Protein AF-A0A2G8PI05-F1 (afdb_monomer)

Solvent-accessible surface area (backbone atoms only — not comparable to full-atom values): 14025 Å² total; per-residue (Å²): 140,83,87,84,81,87,81,83,79,78,78,75,78,73,74,73,79,70,84,72,75,79,80,75,65,61,47,48,83,71,53,46,41,69,42,77,70,32,70,46,37,56,40,77,47,62,39,37,38,35,40,80,51,68,56,60,83,77,63,85,68,80,79,71,45,38,43,70,84,64,62,66,48,77,51,68,57,61,32,33,44,38,36,35,53,72,56,69,50,64,52,65,33,71,35,40,39,40,36,62,58,41,82,80,46,49,37,72,57,66,45,75,45,38,35,23,22,26,66,78,48,25,34,67,80,54,44,46,59,54,32,56,53,17,41,22,31,35,12,22,83,80,16,91,38,46,91,53,48,46,72,44,71,71,43,40,48,77,34,46,45,59,54,37,75,75,21,55,77,71,28,68,67,57,55,46,49,30,55,56,49,47,64,72,62,30,84,92,44,95,52,88,75,84,83,54,51,35,61,54,48,30,58,78,68,74,44,63,77,86,28,57,58,48,74,54,77,68,53,49,46,53,53,40,52,23,27,41,41,84,61,42,33,56,65,50,57,69,68,62,73,73,110

Foldseek 3Di:
DDDDDDDDDDDPPDPDPPPPDPPPDAKEWDAWVVGAAAEQAAQFDKIKTFIPWFFDQPPPDFDKAKVVDFDWDWHGDTRIIITTTPDGHDALDKMWIWGAQDVSHRHPGIDIGIYHHKHPDACVPQVQVLCLQAPQLQQDCLHVNNVQHDNDPVSVVVQADAQDLCGNNLPPVQLVVLVVVCVVQPVVPPHDPDDHSSVVSCVVVVHDPVRYSDDDPVSSVSQSSCRNGPRNHHDHPVVVVVD

Radius of gyration: 32.22 Å; Cα contacts (8 Å, |Δi|>4): 389; chains: 1; bounding box: 87×54×113 Å

Structure (mmCIF, N/CA/C/O backbone):
data_AF-A0A2G8PI05-F1
#
_entry.id   AF-A0A2G8PI05-F1
#
loop_
_atom_site.group_PDB
_atom_site.id
_atom_site.type_symbol
_atom_site.label_atom_id
_atom_site.label_alt_id
_atom_site.label_comp_id
_atom_site.label_asym_id
_atom_site.label_entity_id
_atom_site.label_seq_id
_atom_site.pdbx_PDB_ins_code
_atom_site.Cartn_x
_atom_site.Cartn_y
_atom_site.Cartn_z
_atom_site.occupancy
_atom_site.B_iso_or_equiv
_atom_site.auth_seq_id
_atom_site.auth_comp_id
_atom_site.auth_asym_id
_atom_site.auth_atom_id
_atom_site.pdbx_PDB_model_num
ATOM 1 N N . MET A 1 1 ? -61.851 -41.594 72.226 1.00 41.16 1 MET A N 1
ATOM 2 C CA . MET A 1 1 ? -60.397 -41.725 71.988 1.00 41.16 1 MET A CA 1
ATOM 3 C C . MET A 1 1 ? -60.147 -41.553 70.502 1.00 41.16 1 MET A C 1
ATOM 5 O O . MET A 1 1 ? -60.840 -42.200 69.733 1.00 41.16 1 MET A O 1
ATOM 9 N N . GLY A 1 2 ? -59.221 -40.671 70.121 1.00 37.72 2 GLY A N 1
ATOM 10 C CA . GLY A 1 2 ? -58.862 -40.410 68.722 1.00 37.72 2 GLY A CA 1
ATOM 11 C C . GLY A 1 2 ? -58.554 -38.936 68.468 1.00 37.72 2 GLY A C 1
ATOM 12 O O . GLY A 1 2 ? -59.368 -38.225 67.896 1.00 37.72 2 GLY A O 1
ATOM 13 N N . LEU A 1 3 ? -57.407 -38.480 68.974 1.00 36.59 3 LEU A N 1
ATOM 14 C CA . LEU A 1 3 ? -56.766 -37.206 68.635 1.00 36.59 3 LEU A CA 1
ATOM 15 C C . LEU A 1 3 ? -56.186 -37.290 67.206 1.00 36.59 3 LEU A C 1
ATOM 17 O O . LEU A 1 3 ? -55.878 -38.395 66.766 1.00 36.59 3 LEU A O 1
ATOM 21 N N . VAL A 1 4 ? -55.957 -36.133 66.567 1.00 33.66 4 VAL A N 1
ATOM 22 C CA . VAL A 1 4 ? -54.753 -35.735 65.784 1.00 33.66 4 VAL A CA 1
ATOM 23 C C . VAL A 1 4 ? -55.140 -34.836 64.589 1.00 33.66 4 VAL A C 1
ATOM 25 O O . VAL A 1 4 ? -55.784 -35.277 63.648 1.00 33.66 4 VAL A O 1
ATOM 28 N N . VAL A 1 5 ? -55.017 -33.514 64.774 1.00 38.22 5 VAL A N 1
ATOM 29 C CA . VAL A 1 5 ? -53.994 -32.565 64.248 1.00 38.22 5 VAL A CA 1
ATOM 30 C C . VAL A 1 5 ? -54.311 -32.024 62.844 1.00 38.22 5 VAL A C 1
ATOM 32 O O . VAL A 1 5 ? -54.176 -32.710 61.837 1.00 38.22 5 VAL A O 1
ATOM 35 N N . LEU A 1 6 ? -54.667 -30.731 62.806 1.00 39.28 6 LEU A N 1
ATOM 36 C CA . LEU A 1 6 ? -54.634 -29.883 61.613 1.00 39.28 6 LEU A CA 1
ATOM 37 C C . LEU A 1 6 ? -53.182 -29.704 61.144 1.00 39.28 6 LEU A C 1
ATOM 39 O O . LEU A 1 6 ? -52.360 -29.158 61.879 1.00 39.28 6 LEU A O 1
ATOM 43 N N . ALA A 1 7 ? -52.889 -30.099 59.908 1.00 38.50 7 ALA A N 1
ATOM 44 C CA . ALA A 1 7 ? -51.655 -29.733 59.225 1.00 38.50 7 ALA A CA 1
ATOM 45 C C . ALA A 1 7 ? -51.861 -28.405 58.481 1.00 38.50 7 ALA A C 1
ATOM 47 O O . ALA A 1 7 ? -52.589 -28.336 57.491 1.00 38.50 7 ALA A O 1
ATOM 48 N N . VAL A 1 8 ? -51.223 -27.342 58.969 1.00 43.28 8 VAL A N 1
ATOM 49 C CA . VAL A 1 8 ? -51.091 -26.073 58.245 1.00 43.28 8 VAL A CA 1
ATOM 50 C C . VAL A 1 8 ? -49.981 -26.255 57.213 1.00 43.28 8 VAL A C 1
ATOM 52 O O . VAL A 1 8 ? -48.807 -26.345 57.568 1.00 43.28 8 VAL A O 1
ATOM 55 N N . VAL A 1 9 ? -50.344 -26.338 55.934 1.00 45.31 9 VAL A N 1
ATOM 56 C CA . VAL A 1 9 ? -49.377 -26.349 54.831 1.00 45.31 9 VAL A CA 1
ATOM 57 C C . VAL A 1 9 ? -49.026 -24.902 54.502 1.00 45.31 9 VAL A C 1
ATOM 59 O O . VAL A 1 9 ? -49.776 -24.203 53.824 1.00 45.31 9 VAL A O 1
ATOM 62 N N . PHE A 1 10 ? -47.883 -24.443 55.009 1.00 42.06 10 PHE A N 1
ATOM 63 C CA . PHE A 1 10 ? -47.234 -23.234 54.518 1.00 42.06 10 PHE A CA 1
ATOM 64 C C . PHE A 1 10 ? -46.711 -23.512 53.107 1.00 42.06 10 PHE A C 1
ATOM 66 O O . PHE A 1 10 ? -45.768 -24.282 52.926 1.00 42.06 10 PHE A O 1
ATOM 73 N N . TRP A 1 11 ? -47.321 -22.891 52.098 1.00 41.06 11 TRP A N 1
ATOM 74 C CA . TRP A 1 11 ? -46.700 -22.784 50.784 1.00 41.06 11 TRP A CA 1
ATOM 75 C C . TRP A 1 11 ? -45.497 -21.853 50.914 1.00 41.06 11 TRP A C 1
ATOM 77 O O . TRP A 1 11 ? -45.644 -20.641 51.068 1.00 41.06 11 TRP A O 1
ATOM 87 N N . ALA A 1 12 ? -44.301 -22.438 50.892 1.00 45.16 12 ALA A N 1
ATOM 88 C CA . ALA A 1 12 ? -43.073 -21.697 50.688 1.00 45.16 12 ALA A CA 1
ATOM 89 C C . ALA A 1 12 ? -43.154 -21.041 49.305 1.00 45.16 12 ALA A C 1
ATOM 91 O O . ALA A 1 12 ? -43.113 -21.719 48.278 1.00 45.16 12 ALA A O 1
ATOM 92 N N . VAL A 1 13 ? -43.304 -19.717 49.289 1.00 44.84 13 VAL A N 1
ATOM 93 C CA . VAL A 1 13 ? -43.006 -18.902 48.114 1.00 44.84 13 VAL A CA 1
ATOM 94 C C . VAL A 1 13 ? -41.552 -19.203 47.771 1.00 44.84 13 VAL A C 1
ATOM 96 O O . VAL A 1 13 ? -40.653 -18.869 48.539 1.00 44.84 13 VAL A O 1
ATOM 99 N N . GLN A 1 14 ? -41.328 -19.917 46.670 1.00 53.25 14 GLN A N 1
ATOM 100 C CA . GLN A 1 14 ? -39.992 -20.097 46.123 1.00 53.25 14 GLN A CA 1
ATOM 101 C C . GLN A 1 14 ? -39.466 -18.696 45.804 1.00 53.25 14 GLN A C 1
ATOM 103 O O . GLN A 1 14 ? -40.085 -18.009 44.986 1.00 53.25 14 GLN A O 1
ATOM 108 N N . PRO A 1 15 ? -38.379 -18.228 46.442 1.00 47.03 15 PRO A N 1
ATOM 109 C CA . PRO A 1 15 ? -37.733 -17.022 45.974 1.00 47.03 15 PRO A CA 1
ATOM 110 C C . PRO A 1 15 ? -37.287 -17.324 44.549 1.00 47.03 15 PRO A C 1
ATOM 112 O O . PRO A 1 15 ? -36.548 -18.280 44.304 1.00 47.03 15 PRO A O 1
ATOM 115 N N . HIS A 1 16 ? -37.825 -16.558 43.603 1.00 51.59 16 HIS A N 1
ATOM 116 C CA . HIS A 1 16 ? -37.324 -16.505 42.244 1.00 51.59 16 HIS A CA 1
ATOM 117 C C . HIS A 1 16 ? -35.807 -16.395 42.354 1.00 51.59 16 HIS A C 1
ATOM 119 O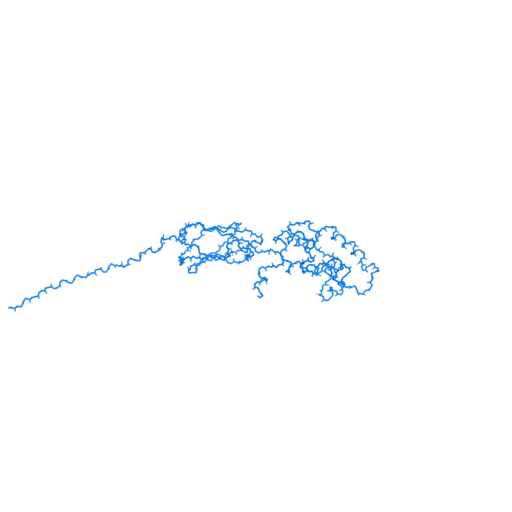 O . HIS A 1 16 ? -35.317 -15.434 42.948 1.00 51.59 16 HIS A O 1
ATOM 125 N N . LEU A 1 17 ? -35.090 -17.417 41.876 1.00 46.81 17 LEU A N 1
ATOM 126 C CA . LEU A 1 17 ? -33.647 -17.354 41.710 1.00 46.81 17 LEU A CA 1
ATOM 127 C C . LEU A 1 17 ? -33.385 -16.063 40.951 1.00 46.81 17 LEU A C 1
ATOM 129 O O . LEU A 1 17 ? -33.753 -15.929 39.782 1.00 46.81 17 LEU A O 1
ATOM 133 N N . GLN A 1 18 ? -32.852 -15.084 41.672 1.00 42.34 18 GLN A N 1
ATOM 134 C CA . GLN A 1 18 ? -32.349 -13.877 41.075 1.00 42.34 18 GLN A CA 1
ATOM 135 C C . GLN A 1 18 ? -31.338 -14.353 40.040 1.00 42.34 18 GLN A C 1
ATOM 137 O O . GLN A 1 18 ? -30.378 -15.051 40.365 1.00 42.34 18 GLN A O 1
ATOM 142 N N . VAL A 1 19 ? -31.582 -14.008 38.780 1.00 43.06 19 VAL A N 1
ATOM 143 C CA . VAL A 1 19 ? -30.521 -13.921 37.786 1.00 43.06 19 VAL A CA 1
ATOM 144 C C . VAL A 1 19 ? -29.626 -12.790 38.290 1.00 43.06 19 VAL A C 1
ATOM 146 O O . VAL A 1 19 ? -29.779 -11.631 37.915 1.00 43.06 19 VAL A O 1
ATOM 149 N N . GLU A 1 20 ? -28.787 -13.092 39.279 1.00 42.12 20 GLU A N 1
ATOM 150 C CA . GLU A 1 20 ? -27.782 -12.184 39.799 1.00 42.12 20 GLU A CA 1
ATOM 151 C C . GLU A 1 20 ? -26.784 -11.944 38.670 1.00 42.12 20 GLU A C 1
ATOM 153 O O . GLU A 1 20 ? -25.906 -12.756 38.403 1.00 42.12 20 GLU A O 1
ATOM 158 N N . SER A 1 21 ? -26.991 -10.841 37.949 1.00 44.84 21 SER A N 1
ATOM 159 C CA . SER A 1 21 ? -25.964 -9.835 37.673 1.00 44.84 21 SER A CA 1
ATOM 160 C C . SER A 1 21 ? -24.543 -10.375 37.416 1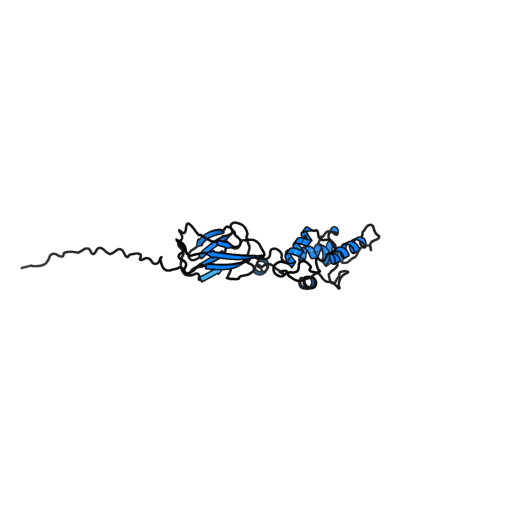.00 44.84 21 SER A C 1
ATOM 162 O O . SER A 1 21 ? -23.571 -9.875 37.983 1.00 44.84 21 SER A O 1
ATOM 164 N N . GLN A 1 22 ? -24.373 -11.328 36.498 1.00 47.19 22 GLN A N 1
ATOM 165 C CA . GLN A 1 22 ? -23.046 -11.621 35.932 1.00 47.19 22 GLN A CA 1
ATOM 166 C C . GLN A 1 22 ? -22.534 -10.470 35.037 1.00 47.19 22 GLN A C 1
ATOM 168 O O . GLN A 1 22 ? -21.387 -10.485 34.604 1.00 47.19 22 GLN A O 1
ATOM 173 N N . SER A 1 23 ? -23.352 -9.444 34.769 1.00 56.09 23 SER A N 1
ATOM 174 C CA . SER A 1 23 ? -23.117 -8.463 33.702 1.00 56.09 23 SER A CA 1
ATOM 175 C C . SER A 1 23 ? -22.305 -7.218 34.082 1.00 56.09 23 SER A C 1
ATOM 177 O O . SER A 1 2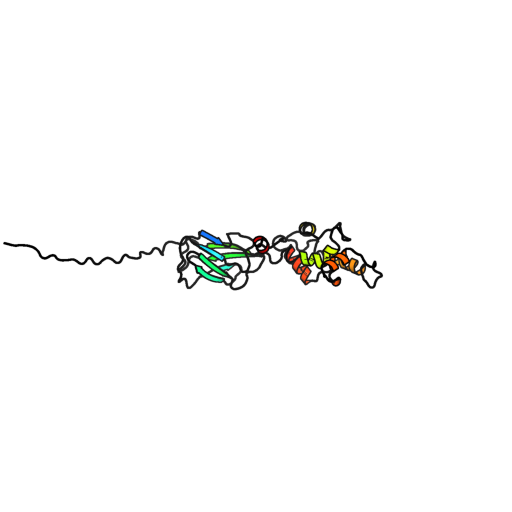3 ? -22.227 -6.310 33.262 1.00 56.09 23 SER A O 1
ATOM 179 N N . ASN A 1 24 ? -21.731 -7.126 35.287 1.00 61.69 24 ASN A N 1
ATOM 180 C CA . ASN A 1 24 ? -21.057 -5.894 35.742 1.00 61.69 24 ASN A CA 1
ATOM 181 C C . ASN A 1 24 ? -19.552 -6.031 36.007 1.00 61.69 24 ASN A C 1
ATOM 183 O O . ASN A 1 24 ? -18.907 -5.047 36.367 1.00 61.69 24 ASN A O 1
ATOM 187 N N . ALA A 1 25 ? -18.975 -7.223 35.840 1.00 81.25 25 ALA A N 1
ATOM 188 C CA . ALA A 1 25 ? -17.522 -7.332 35.787 1.00 81.25 25 ALA A CA 1
ATOM 189 C C . ALA A 1 25 ? -17.011 -6.593 34.535 1.00 81.25 25 ALA A C 1
ATOM 191 O O . ALA A 1 25 ? -17.717 -6.563 33.524 1.00 81.25 25 ALA A O 1
ATOM 192 N N . PRO A 1 26 ? -15.805 -6.014 34.547 1.00 90.31 26 PRO A N 1
ATOM 193 C CA . PRO A 1 26 ? -15.221 -5.484 33.327 1.00 90.31 26 PRO A CA 1
ATOM 194 C C . PRO A 1 26 ? -14.923 -6.614 32.321 1.00 90.31 26 PRO A C 1
ATOM 196 O O . PRO A 1 26 ? -14.650 -7.750 32.716 1.00 90.31 26 PRO A O 1
ATOM 199 N N . LEU A 1 27 ? -15.072 -6.339 31.026 1.00 94.38 27 LEU A N 1
ATOM 200 C CA . LEU A 1 27 ? -14.707 -7.218 29.910 1.00 94.38 27 LEU A CA 1
ATOM 201 C C . LEU A 1 27 ? -13.202 -7.128 29.659 1.00 94.38 27 LEU A C 1
ATOM 203 O O . LEU A 1 27 ? -12.645 -6.024 29.627 1.00 94.38 27 LEU A O 1
ATOM 207 N N . GLN A 1 28 ? -12.569 -8.277 29.432 1.00 95.62 28 GLN A N 1
ATOM 208 C CA . GLN A 1 28 ? -11.145 -8.366 29.129 1.00 95.62 28 GLN A CA 1
ATOM 209 C C . GLN A 1 28 ? -10.934 -8.637 27.645 1.00 95.62 28 GLN A C 1
ATOM 211 O O . GLN A 1 28 ? -11.536 -9.535 27.058 1.00 95.62 28 GLN A O 1
ATOM 216 N N . TRP A 1 29 ? -10.054 -7.850 27.032 1.00 96.56 29 TRP A N 1
ATOM 217 C CA . TRP A 1 29 ? -9.619 -8.076 25.660 1.00 96.56 29 TRP A CA 1
ATOM 218 C C . TRP A 1 29 ? -8.569 -9.194 25.629 1.00 96.56 29 TRP A C 1
ATOM 220 O O . TRP A 1 29 ? -7.535 -9.089 26.287 1.00 96.56 29 TRP A O 1
ATOM 230 N N . VAL A 1 30 ? -8.843 -10.259 24.874 1.00 97.19 30 VAL A N 1
ATOM 231 C CA . VAL A 1 30 ? -8.006 -11.468 24.810 1.00 97.19 30 VAL A CA 1
ATOM 232 C C . VAL A 1 30 ? -7.052 -11.418 23.623 1.00 97.19 30 VAL A C 1
ATOM 234 O O . VAL A 1 30 ? -5.857 -11.674 23.766 1.00 97.19 30 VAL A O 1
ATOM 237 N N . SER A 1 31 ? -7.571 -11.116 22.433 1.00 97.50 31 SER A N 1
ATOM 238 C CA . SER A 1 31 ? -6.785 -11.085 21.198 1.00 97.50 31 SER A CA 1
ATOM 239 C C . SER A 1 31 ? -7.484 -10.280 20.103 1.00 97.50 31 SER A C 1
ATOM 241 O O . SER A 1 31 ? -8.640 -9.870 20.238 1.00 97.50 31 SER A O 1
ATOM 243 N N . SER A 1 32 ? -6.777 -10.010 19.009 1.00 98.06 32 SER A N 1
ATOM 244 C CA . SER A 1 32 ? -7.359 -9.363 17.837 1.00 98.06 32 SER A CA 1
ATOM 245 C C . SER A 1 32 ? -6.785 -9.895 16.533 1.00 98.06 32 SER A C 1
ATOM 247 O O . SER A 1 32 ? -5.672 -10.421 16.486 1.00 98.06 32 SER A O 1
ATOM 249 N N . GLN A 1 33 ? -7.548 -9.705 15.462 1.00 96.81 33 GLN A N 1
ATOM 250 C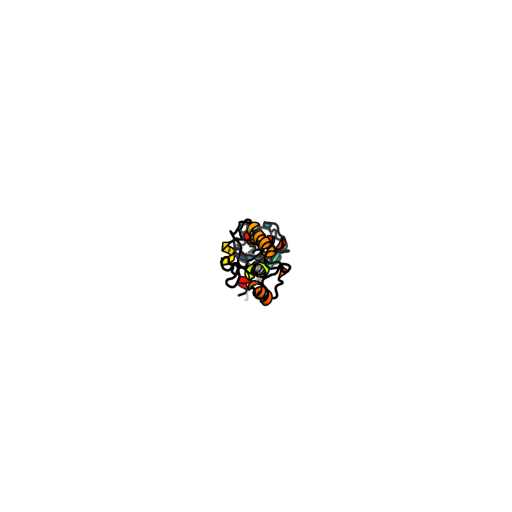 CA . GLN A 1 33 ? -7.078 -9.780 14.083 1.00 96.81 33 GLN A CA 1
ATOM 251 C C . GLN A 1 33 ? -7.453 -8.458 13.407 1.00 96.81 33 GLN A C 1
ATOM 253 O O . GLN A 1 33 ? -8.638 -8.161 13.337 1.00 96.81 33 GLN A O 1
ATOM 258 N N . PRO A 1 34 ? -6.508 -7.634 12.939 1.00 97.75 34 PRO A N 1
ATOM 259 C CA . PRO A 1 34 ? -5.067 -7.860 12.960 1.00 97.75 34 PRO A CA 1
ATOM 260 C C . PRO A 1 34 ? -4.504 -7.951 14.382 1.00 97.75 34 PRO A C 1
ATOM 262 O O . PRO A 1 34 ? -5.081 -7.405 15.326 1.00 97.75 34 PRO A O 1
ATOM 265 N N . ALA A 1 35 ? -3.391 -8.667 14.532 1.00 97.56 35 ALA A N 1
ATOM 266 C CA . ALA A 1 35 ? -2.656 -8.703 15.790 1.00 97.56 35 ALA A CA 1
ATOM 267 C C . ALA A 1 35 ? -2.052 -7.315 16.097 1.00 97.56 35 ALA A C 1
ATOM 269 O O . ALA A 1 35 ? -1.841 -6.521 15.174 1.00 97.56 35 ALA A O 1
ATOM 270 N N . PRO A 1 36 ? -1.750 -6.999 17.369 1.00 97.81 36 PRO A N 1
ATOM 271 C CA . PRO A 1 36 ? -1.067 -5.754 17.712 1.00 97.81 36 PRO A CA 1
ATOM 272 C C . PRO A 1 36 ? 0.248 -5.583 16.945 1.00 97.81 36 PRO A C 1
ATOM 274 O O . PRO A 1 36 ? 1.040 -6.519 16.857 1.00 97.81 36 PRO A O 1
ATOM 277 N N . GLU A 1 37 ? 0.464 -4.384 16.400 1.00 97.38 37 GLU A N 1
ATOM 278 C CA . GLU A 1 37 ? 1.625 -4.006 15.576 1.00 97.38 37 GLU A CA 1
ATOM 279 C C . GLU A 1 37 ? 1.775 -4.818 14.277 1.00 97.38 37 GLU A C 1
ATOM 281 O O . GLU A 1 37 ? 2.821 -4.770 13.625 1.00 97.38 37 GLU A O 1
ATOM 286 N N . GLN A 1 38 ? 0.740 -5.564 13.874 1.00 96.25 38 GLN A N 1
ATOM 287 C CA . GLN A 1 38 ? 0.774 -6.315 12.628 1.00 96.25 38 GLN A CA 1
ATOM 288 C C . GLN A 1 38 ? 0.951 -5.364 11.443 1.00 96.25 38 GLN A C 1
ATOM 290 O O . GLN A 1 38 ? 0.250 -4.357 11.298 1.00 96.25 38 GLN A O 1
ATOM 295 N N . GLN A 1 39 ? 1.891 -5.739 10.584 1.00 91.81 39 GLN A N 1
ATOM 296 C CA . GLN A 1 39 ? 2.138 -5.108 9.299 1.00 91.81 39 GLN A CA 1
ATOM 297 C C . GLN A 1 39 ? 1.369 -5.886 8.224 1.00 91.81 39 GLN A C 1
ATOM 299 O O . GLN A 1 39 ? 1.035 -7.058 8.412 1.00 91.81 39 GLN A O 1
ATOM 304 N N . ASP A 1 40 ? 1.041 -5.223 7.123 1.00 91.81 40 ASP A N 1
ATOM 305 C CA . ASP A 1 40 ? 0.351 -5.818 5.975 1.00 91.81 40 ASP A CA 1
ATOM 306 C C . ASP A 1 40 ? -1.126 -6.190 6.188 1.00 91.81 40 ASP A C 1
ATOM 308 O O . ASP A 1 40 ? -1.636 -7.177 5.652 1.00 91.81 40 ASP A O 1
ATOM 312 N N . VAL A 1 41 ? -1.852 -5.378 6.954 1.00 95.19 41 VAL A N 1
ATOM 313 C CA . VAL A 1 41 ? -3.304 -5.531 7.109 1.00 95.19 41 VAL A CA 1
ATOM 314 C C . VAL A 1 41 ? -4.019 -5.145 5.81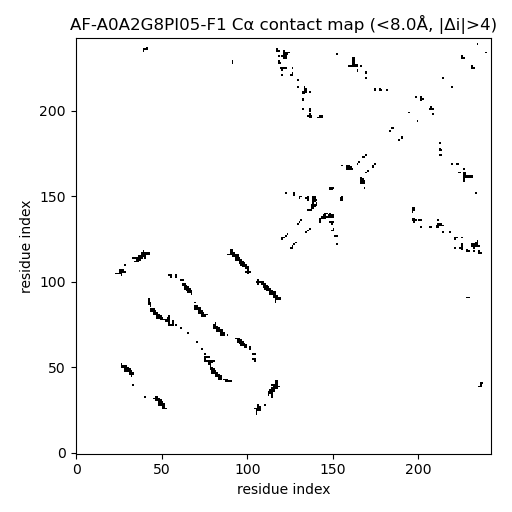8 1.00 95.19 41 VAL A C 1
ATOM 316 O O . VAL A 1 41 ? -3.809 -4.063 5.272 1.00 95.19 41 VAL A O 1
ATOM 319 N N . PHE A 1 42 ? -4.908 -6.004 5.328 1.00 95.25 42 PHE A N 1
ATOM 320 C CA . PHE A 1 42 ? -5.682 -5.685 4.131 1.00 95.25 42 PHE A CA 1
ATOM 321 C C . PHE A 1 42 ? -6.553 -4.450 4.344 1.00 95.25 42 PHE A C 1
ATOM 323 O O . PHE A 1 42 ? -7.194 -4.289 5.384 1.00 95.25 42 PHE A O 1
ATOM 330 N N . VAL A 1 43 ? -6.600 -3.587 3.332 1.00 95.75 43 VAL A N 1
ATOM 331 C CA . VAL A 1 43 ? -7.347 -2.322 3.391 1.00 95.75 43 VAL A CA 1
ATOM 332 C C . VAL A 1 43 ? -8.860 -2.517 3.527 1.00 95.75 43 VAL A C 1
ATOM 334 O O . VAL A 1 43 ? -9.557 -1.626 4.000 1.00 95.75 43 VAL A O 1
ATOM 337 N N . ASP A 1 44 ? -9.379 -3.680 3.143 1.00 95.38 44 ASP A N 1
ATOM 338 C CA . ASP A 1 44 ? -10.774 -4.102 3.297 1.00 95.38 44 ASP A CA 1
ATOM 339 C C . ASP A 1 44 ? -10.964 -5.156 4.407 1.00 95.38 44 ASP A C 1
ATOM 341 O O . ASP A 1 44 ? -12.055 -5.716 4.562 1.00 95.38 44 ASP A O 1
ATOM 345 N N . GLY A 1 45 ? -9.910 -5.428 5.183 1.00 94.62 45 GLY A N 1
ATOM 346 C CA . GLY A 1 45 ? -9.900 -6.421 6.248 1.00 94.62 45 GLY A CA 1
ATOM 347 C C . GLY A 1 45 ? -10.859 -6.074 7.388 1.00 94.62 45 GLY A C 1
ATOM 348 O O . GLY A 1 45 ? -10.992 -4.921 7.796 1.00 94.62 45 GLY A O 1
ATOM 349 N N . VAL A 1 46 ? -11.526 -7.096 7.929 1.00 97.44 46 VAL A N 1
ATOM 350 C CA . VAL A 1 46 ? -12.357 -6.960 9.133 1.00 97.44 46 VAL A CA 1
ATOM 351 C C . VAL A 1 46 ? -11.452 -6.983 10.358 1.00 97.44 46 VAL A C 1
ATOM 353 O O . VAL A 1 46 ? -10.691 -7.934 10.531 1.00 97.44 46 VAL A O 1
ATOM 356 N N . LEU A 1 47 ? -11.571 -5.973 11.221 1.00 98.19 47 LEU A N 1
ATOM 357 C CA . LEU A 1 47 ? -10.901 -5.955 12.517 1.00 98.19 47 LEU A CA 1
ATOM 358 C C . LEU A 1 47 ? -11.762 -6.743 13.512 1.00 98.19 47 LEU A C 1
ATOM 360 O O . LEU A 1 47 ? -12.897 -6.366 13.784 1.00 98.19 47 LEU A O 1
ATOM 364 N N . ARG A 1 48 ? -11.248 -7.848 14.035 1.00 98.56 48 ARG A N 1
ATOM 365 C CA . ARG A 1 48 ? -11.905 -8.717 15.013 1.00 98.56 48 ARG A CA 1
ATOM 366 C C . ARG A 1 48 ? -11.246 -8.527 16.363 1.00 98.56 48 ARG A C 1
ATOM 368 O O . ARG A 1 48 ? -10.022 -8.603 16.455 1.00 98.56 48 ARG A O 1
ATOM 375 N N . LEU A 1 49 ? -12.042 -8.286 17.394 1.00 98.38 49 LEU A N 1
ATOM 376 C CA . LEU A 1 49 ? -11.588 -8.218 18.776 1.00 98.38 49 LEU A CA 1
ATOM 377 C C . LEU A 1 49 ? -12.279 -9.328 19.560 1.00 98.38 49 LEU A C 1
ATOM 379 O O . LEU A 1 49 ? -13.505 -9.365 19.620 1.00 98.38 49 LEU A O 1
ATOM 383 N N . GLN A 1 50 ? -11.478 -10.206 20.150 1.00 98.19 50 GLN A N 1
ATOM 384 C CA . GLN A 1 50 ? -11.920 -11.329 20.962 1.00 98.19 50 GLN A CA 1
ATOM 385 C C . GLN A 1 50 ? -11.937 -10.931 22.437 1.00 98.19 50 GLN A C 1
ATOM 387 O O . GLN A 1 50 ? -10.952 -10.381 22.944 1.00 98.19 50 GLN A O 1
ATOM 392 N N . PHE A 1 51 ? -13.018 -11.265 23.132 1.00 97.56 51 PHE A N 1
ATOM 393 C CA . PHE A 1 51 ? -13.174 -11.031 24.565 1.00 97.56 51 PHE A CA 1
ATOM 394 C C . PHE A 1 51 ? -13.194 -12.338 25.360 1.00 97.56 51 PHE A C 1
ATOM 396 O O . PHE A 1 51 ? -13.309 -13.426 24.798 1.00 97.56 51 PHE A O 1
ATOM 403 N N . ASP A 1 52 ? -13.048 -12.221 26.681 1.00 96.69 52 ASP A N 1
ATOM 404 C CA . ASP A 1 52 ? -13.030 -13.336 27.636 1.00 96.69 52 ASP A CA 1
ATOM 405 C C . ASP A 1 52 ? -14.387 -14.036 27.795 1.00 96.69 52 ASP A C 1
ATOM 407 O O . ASP A 1 52 ? -14.468 -15.124 28.369 1.00 96.69 52 ASP A O 1
ATOM 411 N N . ARG A 1 53 ? -15.461 -13.403 27.315 1.00 94.94 53 ARG A N 1
ATOM 412 C CA . ARG A 1 53 ? -16.835 -13.892 27.420 1.00 94.94 53 ARG A CA 1
ATOM 413 C C . ARG A 1 53 ? -17.752 -13.238 26.381 1.00 94.94 53 ARG A C 1
ATOM 415 O O . ARG A 1 53 ? -17.387 -12.202 25.822 1.00 94.94 53 ARG A O 1
ATOM 422 N N . PRO A 1 54 ? -18.958 -13.800 26.156 1.00 95.50 54 PRO A N 1
ATOM 423 C CA . PRO A 1 54 ? -19.909 -13.255 25.197 1.00 95.50 54 PRO A CA 1
ATOM 424 C C . PRO A 1 54 ? -20.271 -11.791 25.461 1.00 95.50 54 PRO A C 1
ATOM 426 O O . PRO A 1 54 ? -20.494 -11.384 26.604 1.00 95.50 54 PRO A O 1
ATOM 429 N N . LEU A 1 55 ? -20.353 -11.023 24.380 1.00 94.88 55 LEU A N 1
ATOM 430 C CA . LEU A 1 55 ? -20.806 -9.639 24.358 1.00 94.88 55 LEU A CA 1
ATOM 431 C C . LEU A 1 55 ? -22.340 -9.567 24.350 1.00 94.88 55 LEU A C 1
ATOM 433 O O . LEU A 1 55 ? -23.020 -10.541 24.022 1.00 94.88 55 LEU A O 1
ATOM 437 N N . ASP A 1 56 ? -22.897 -8.399 24.688 1.00 92.19 56 ASP A N 1
ATOM 438 C CA . ASP A 1 56 ? -24.341 -8.168 24.573 1.00 92.19 56 ASP A CA 1
ATOM 439 C C . ASP A 1 56 ? -24.752 -8.138 23.088 1.00 92.19 56 ASP A C 1
ATOM 441 O O . ASP A 1 56 ? -24.347 -7.221 22.362 1.00 92.19 56 ASP A O 1
ATOM 445 N N . PRO A 1 57 ? -25.584 -9.086 22.616 1.00 90.25 57 PRO A N 1
ATOM 446 C CA . PRO A 1 57 ? -26.046 -9.094 21.230 1.00 90.25 57 PRO A CA 1
ATOM 447 C C . PRO A 1 57 ? -26.949 -7.897 20.887 1.00 90.25 57 PRO A C 1
ATOM 449 O O . PRO A 1 57 ? -27.209 -7.648 19.714 1.00 90.25 57 PRO A O 1
ATOM 452 N N . ASN A 1 58 ? -27.440 -7.151 21.883 1.00 89.69 58 ASN A N 1
ATOM 453 C CA . ASN A 1 58 ? -28.294 -5.978 21.695 1.00 89.69 58 ASN A CA 1
ATOM 454 C C . ASN A 1 58 ? -27.520 -4.652 21.719 1.00 89.69 58 ASN A C 1
ATOM 456 O O . ASN A 1 58 ? -28.147 -3.596 21.828 1.00 89.69 58 ASN A O 1
ATOM 460 N N . LEU A 1 59 ? -26.186 -4.668 21.625 1.00 92.00 59 LEU A N 1
ATOM 461 C CA . LEU A 1 59 ? -25.371 -3.454 21.575 1.00 92.00 59 LEU A CA 1
ATOM 462 C C . LEU A 1 59 ? -25.776 -2.572 20.378 1.00 92.00 59 LEU A C 1
ATOM 464 O O . LEU A 1 59 ? -25.449 -2.861 19.231 1.00 92.00 59 LEU A O 1
ATOM 468 N N . GLN A 1 60 ? -26.486 -1.470 20.638 1.00 89.88 60 GLN A N 1
ATOM 469 C CA . GLN A 1 60 ? -27.019 -0.602 19.572 1.00 89.88 60 GLN A CA 1
ATOM 470 C C . GLN A 1 60 ? -26.052 0.501 19.136 1.00 89.88 60 GLN A C 1
ATOM 472 O O . GLN A 1 60 ? -26.186 1.059 18.047 1.00 89.88 60 GLN A O 1
ATOM 477 N N . ARG A 1 61 ? -25.113 0.880 20.008 1.00 93.62 61 ARG A N 1
ATOM 478 C CA . ARG A 1 61 ? -24.182 1.985 19.775 1.00 93.62 61 ARG A CA 1
ATOM 479 C C . ARG A 1 61 ? -22.787 1.580 20.213 1.00 93.62 61 ARG A C 1
ATOM 481 O O . ARG A 1 61 ? -22.607 1.094 21.321 1.00 93.62 61 ARG A O 1
ATOM 488 N N . LEU A 1 62 ? -21.818 1.860 19.353 1.00 96.25 62 LEU A N 1
ATOM 489 C CA . LEU A 1 62 ? -20.403 1.685 19.631 1.00 96.25 62 LEU A CA 1
ATOM 490 C C . LEU A 1 62 ? -19.688 2.995 19.300 1.00 96.25 62 LEU A C 1
ATOM 492 O O . LEU A 1 62 ? -19.644 3.402 18.138 1.00 96.25 62 LEU A O 1
ATOM 496 N N . ALA A 1 63 ? -19.124 3.658 20.308 1.00 95.81 63 ALA A N 1
ATOM 497 C CA . ALA A 1 63 ? -18.138 4.699 20.072 1.00 95.81 63 ALA A CA 1
ATOM 498 C C . ALA A 1 63 ? -16.787 4.029 19.810 1.00 95.81 63 ALA A C 1
ATOM 500 O O . ALA A 1 63 ? -16.261 3.295 20.648 1.00 95.81 63 ALA A O 1
ATOM 501 N N . VAL A 1 64 ? -16.247 4.276 18.623 1.00 96.81 64 VAL A N 1
ATOM 502 C CA . VAL A 1 64 ? -14.964 3.753 18.163 1.00 96.81 64 VAL A CA 1
ATOM 503 C C . VAL A 1 64 ? -14.231 4.860 17.425 1.00 96.81 64 VAL A C 1
ATOM 505 O O . VAL A 1 64 ? -14.835 5.616 16.664 1.00 96.81 64 VAL A O 1
ATOM 508 N N . GLN A 1 65 ? -12.934 4.980 17.683 1.00 97.81 65 GLN A N 1
ATOM 509 C CA . GLN A 1 65 ? -12.073 5.950 17.021 1.00 97.81 65 GLN A CA 1
ATOM 510 C C . GLN A 1 65 ? -10.992 5.205 16.259 1.00 97.81 65 GLN A C 1
ATOM 512 O O . GLN A 1 65 ? -10.363 4.296 16.794 1.00 97.81 65 GLN A O 1
ATOM 517 N N . LEU A 1 66 ? -10.779 5.604 15.014 1.00 97.94 66 LEU A N 1
ATOM 518 C CA . LEU A 1 66 ? -9.684 5.126 14.192 1.00 97.94 66 LEU A CA 1
ATOM 519 C C . LEU A 1 66 ? -8.898 6.355 13.740 1.00 97.94 66 LEU A C 1
ATOM 521 O O . LEU A 1 66 ? -9.506 7.314 13.274 1.00 97.94 66 LEU A O 1
ATOM 525 N N . GLU A 1 67 ? -7.581 6.344 13.915 1.00 98.25 67 GLU A N 1
ATOM 526 C CA . GLU A 1 67 ? -6.685 7.421 13.482 1.00 98.25 67 GLU A CA 1
ATOM 527 C C . GLU A 1 67 ? -5.662 6.850 12.488 1.00 98.25 67 GLU A C 1
ATOM 529 O O . GLU A 1 67 ? -4.943 5.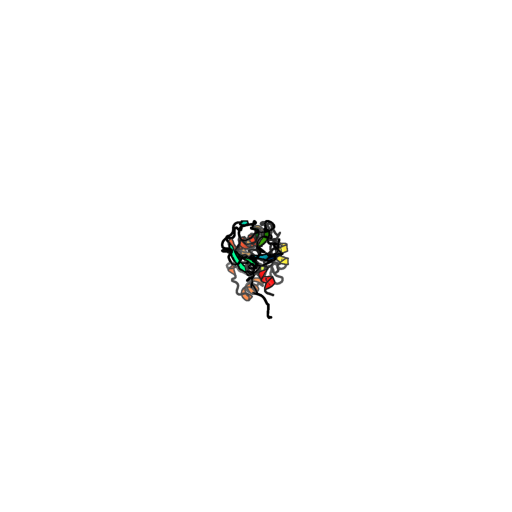936 12.890 1.00 98.25 67 GLU A O 1
ATOM 534 N N . PRO A 1 68 ? -5.566 7.339 11.234 1.00 98.25 68 PRO A N 1
ATOM 535 C CA . PRO A 1 68 ? -6.404 8.374 10.620 1.00 98.25 68 PRO A CA 1
ATOM 536 C C . PRO A 1 68 ? -7.909 8.039 10.593 1.00 98.25 68 PRO A C 1
ATOM 538 O O . PRO A 1 68 ? -8.263 6.861 10.536 1.00 98.25 68 PRO A O 1
ATOM 541 N N . PRO A 1 69 ? -8.806 9.046 10.567 1.00 97.81 69 PRO A N 1
ATOM 542 C CA . PRO A 1 69 ? -10.250 8.815 10.565 1.00 97.81 69 PRO A CA 1
ATOM 543 C C . PRO A 1 69 ? -10.731 7.933 9.407 1.00 97.81 69 PRO A C 1
ATOM 545 O O . PRO A 1 69 ? -10.540 8.272 8.236 1.00 97.81 69 PRO A O 1
ATOM 548 N N . ALA A 1 70 ? -11.422 6.838 9.738 1.00 96.50 70 ALA A N 1
ATOM 549 C CA . ALA A 1 70 ? -12.221 6.048 8.803 1.00 96.50 70 ALA A CA 1
ATOM 550 C C . ALA A 1 70 ? -13.509 5.556 9.478 1.00 96.50 70 ALA A C 1
ATOM 552 O O . ALA A 1 70 ? -13.530 5.267 10.675 1.00 96.50 70 ALA A O 1
ATOM 553 N N . ALA A 1 71 ? -14.594 5.467 8.709 1.00 95.88 71 ALA A N 1
ATOM 554 C CA . ALA A 1 71 ? -15.867 4.969 9.214 1.00 95.88 71 ALA A CA 1
ATOM 555 C C . ALA A 1 71 ? -15.862 3.437 9.260 1.00 95.88 71 ALA A C 1
ATOM 557 O O . ALA A 1 71 ? -15.470 2.790 8.288 1.00 95.88 71 ALA A O 1
ATOM 558 N N . VAL A 1 72 ? -16.360 2.862 10.353 1.00 96.81 72 VAL A N 1
ATOM 559 C CA . VAL A 1 72 ? -16.550 1.415 10.503 1.00 96.81 72 VAL A CA 1
ATOM 560 C C . VAL A 1 72 ? -18.001 1.090 10.838 1.00 96.81 72 VAL A C 1
ATOM 562 O O . VAL A 1 72 ? -18.712 1.887 11.449 1.00 96.81 72 VAL A O 1
ATOM 565 N N . ILE A 1 73 ? -18.433 -0.094 10.424 1.00 96.81 73 ILE A N 1
ATOM 566 C CA . ILE A 1 73 ? -19.682 -0.728 10.840 1.00 96.81 73 ILE A CA 1
ATOM 567 C C . ILE A 1 73 ? -19.295 -1.870 11.772 1.00 96.81 73 ILE A C 1
ATOM 569 O O . ILE A 1 73 ? -18.320 -2.569 11.491 1.00 96.81 73 ILE A O 1
ATOM 573 N N . PHE A 1 74 ? -20.037 -2.053 12.861 1.00 97.81 74 PHE A N 1
ATOM 574 C CA . PHE A 1 74 ? -19.765 -3.126 13.808 1.00 97.81 74 PHE A CA 1
ATOM 575 C C . PHE A 1 74 ? -20.836 -4.216 13.778 1.00 97.81 74 PHE A C 1
ATOM 577 O O . PHE A 1 74 ? -21.981 -3.959 13.407 1.00 97.81 74 PHE A O 1
ATOM 584 N N . ASP A 1 75 ? -20.435 -5.417 14.175 1.00 97.06 75 ASP A N 1
ATOM 585 C CA . ASP A 1 75 ? -21.299 -6.567 14.423 1.00 97.06 75 ASP A CA 1
ATOM 586 C C . ASP A 1 75 ? -20.780 -7.328 15.651 1.00 97.06 75 ASP A C 1
ATOM 588 O O . ASP A 1 75 ? -19.586 -7.278 15.958 1.00 97.06 75 ASP A O 1
ATOM 592 N N . VAL A 1 76 ? -21.673 -8.014 16.358 1.00 97.25 76 VAL A N 1
ATOM 593 C CA . VAL A 1 76 ? -21.350 -8.794 17.558 1.00 97.25 76 VAL A CA 1
ATOM 594 C C . VAL A 1 76 ? -21.656 -10.260 17.284 1.00 97.25 76 VAL A C 1
ATOM 596 O O . VAL A 1 76 ? -22.790 -10.616 16.970 1.00 97.25 76 VAL A O 1
ATOM 599 N N . GLN A 1 77 ? -20.654 -11.126 17.433 1.00 96.56 77 GLN A N 1
ATOM 600 C CA . GLN A 1 77 ? -20.794 -12.564 17.209 1.00 96.56 77 GLN A CA 1
ATOM 601 C C . GLN A 1 77 ? -20.243 -13.332 18.407 1.00 96.56 77 GLN A C 1
ATOM 603 O O . GLN A 1 77 ? -19.052 -13.608 18.494 1.00 96.56 77 GLN A O 1
ATOM 608 N N . GLY A 1 78 ? -21.126 -13.676 19.348 1.00 96.00 78 GLY A N 1
ATOM 609 C CA . GLY A 1 78 ? -20.723 -14.345 20.582 1.00 96.00 78 GLY A CA 1
ATOM 610 C C . GLY A 1 78 ? -19.816 -13.445 21.414 1.00 96.00 78 GLY A C 1
ATOM 611 O O . GLY A 1 78 ? -20.269 -12.436 21.943 1.00 96.00 78 GLY A O 1
ATOM 612 N N . ASP A 1 79 ? -18.553 -13.822 21.539 1.00 96.94 79 ASP A N 1
ATOM 613 C CA . ASP A 1 79 ? -17.494 -13.106 22.254 1.00 96.94 79 ASP A CA 1
ATOM 614 C C . ASP A 1 79 ? -16.564 -12.298 21.324 1.00 96.94 79 ASP A C 1
ATOM 616 O O . ASP A 1 79 ? -15.571 -11.730 21.784 1.00 96.94 79 ASP A O 1
ATOM 620 N N . GLU A 1 80 ? -16.911 -12.179 20.037 1.00 97.88 80 GLU A N 1
ATOM 621 C CA . GLU A 1 80 ? -16.213 -11.331 19.070 1.00 97.88 80 GLU A CA 1
ATOM 622 C C . GLU A 1 80 ? -16.965 -10.020 18.783 1.00 97.88 80 GLU A C 1
ATOM 624 O O . GLU A 1 80 ? -18.164 -10.010 18.486 1.00 97.88 80 GLU A O 1
ATOM 629 N N . LEU A 1 81 ? -16.221 -8.910 18.765 1.00 98.19 81 LEU A N 1
ATOM 630 C CA . LEU A 1 81 ? -16.626 -7.655 18.128 1.00 98.19 81 LEU A CA 1
ATOM 631 C C . LEU A 1 81 ? -15.956 -7.554 16.756 1.00 98.19 81 LEU A C 1
ATOM 633 O O . LEU A 1 81 ? -14.728 -7.506 16.655 1.00 98.19 81 LEU A O 1
ATOM 637 N N . LEU A 1 82 ? -16.760 -7.484 15.701 1.00 98.31 82 LEU A N 1
ATOM 638 C CA . LEU A 1 82 ? -16.297 -7.339 14.329 1.00 98.31 82 LEU A CA 1
ATOM 639 C C . LEU A 1 82 ? -16.452 -5.880 13.915 1.00 98.31 82 LEU A C 1
ATOM 641 O O . LEU A 1 82 ? -17.538 -5.325 14.023 1.00 98.31 82 LEU A O 1
ATOM 645 N N . LEU A 1 83 ? -15.393 -5.270 13.394 1.00 98.31 83 LEU A N 1
ATOM 646 C CA . LEU A 1 83 ? -15.384 -3.916 12.851 1.00 98.31 83 LEU A CA 1
ATOM 647 C C . LEU A 1 83 ? -14.992 -3.985 11.381 1.00 98.31 83 LEU A C 1
ATOM 649 O O . LEU A 1 83 ? -13.854 -4.296 11.029 1.00 98.31 83 LEU A O 1
ATOM 653 N N . LYS A 1 84 ? -15.941 -3.684 10.503 1.00 97.69 84 LYS A N 1
ATOM 654 C CA . LYS A 1 84 ? -15.720 -3.638 9.063 1.00 97.69 84 LYS A CA 1
ATOM 655 C C . LYS A 1 84 ? -15.564 -2.184 8.612 1.00 97.69 84 LYS A C 1
ATOM 657 O O . LYS A 1 84 ? -16.510 -1.412 8.796 1.00 97.69 84 LYS A O 1
ATOM 662 N N . PRO A 1 85 ? -14.436 -1.799 7.990 1.00 97.75 85 PRO A N 1
ATOM 663 C CA . PRO A 1 85 ? -14.325 -0.506 7.325 1.00 97.75 85 PRO A CA 1
ATOM 664 C C . PRO A 1 85 ? -15.457 -0.322 6.307 1.00 97.75 85 PRO A C 1
ATOM 666 O O . PRO A 1 85 ? -15.754 -1.223 5.520 1.00 97.75 85 PRO A O 1
ATOM 669 N N . ARG A 1 86 ? -16.132 0.830 6.345 1.00 96.94 86 ARG A N 1
ATOM 670 C CA . ARG A 1 86 ? -17.219 1.148 5.407 1.00 96.94 86 ARG A CA 1
ATOM 671 C C . ARG A 1 86 ? -16.683 1.336 3.989 1.00 96.94 86 ARG A C 1
ATOM 673 O O . ARG A 1 86 ? -17.304 0.871 3.038 1.00 96.94 86 ARG A O 1
ATOM 680 N N . ASP A 1 87 ? -15.533 1.990 3.898 1.00 96.88 87 ASP A N 1
ATOM 681 C CA . ASP A 1 87 ? -14.736 2.182 2.694 1.00 96.88 87 ASP A CA 1
ATOM 682 C C . ASP A 1 87 ? -13.349 1.559 2.931 1.00 96.88 87 ASP A C 1
ATOM 684 O O . ASP A 1 87 ? -12.931 1.469 4.093 1.00 96.88 87 ASP A O 1
ATOM 688 N N . PRO A 1 88 ? -12.620 1.142 1.878 1.00 96.50 88 PRO A N 1
ATOM 689 C CA . PRO A 1 88 ? -11.257 0.652 2.033 1.00 96.50 88 PRO A CA 1
ATOM 690 C C . PRO A 1 88 ? -10.373 1.660 2.774 1.00 96.50 88 PRO A C 1
ATOM 692 O O . PRO A 1 88 ? -10.388 2.861 2.485 1.00 96.50 88 PRO A O 1
ATOM 695 N N . LEU A 1 89 ? -9.589 1.160 3.724 1.00 97.88 89 LEU A N 1
ATOM 696 C CA . LEU A 1 89 ? -8.563 1.928 4.413 1.00 97.88 89 LEU A CA 1
ATOM 697 C C . LEU A 1 89 ? -7.481 2.395 3.428 1.00 97.88 89 LEU A C 1
ATOM 699 O O . LEU A 1 89 ? -7.345 1.900 2.308 1.00 97.88 89 LEU A O 1
ATOM 703 N N . ARG A 1 90 ? -6.685 3.375 3.850 1.00 97.19 90 ARG A N 1
ATOM 704 C CA . ARG A 1 90 ? -5.553 3.863 3.057 1.00 97.19 90 ARG A CA 1
ATOM 705 C C . ARG A 1 90 ? -4.447 2.817 3.081 1.00 97.19 90 ARG A C 1
ATOM 707 O O . ARG A 1 90 ? -4.186 2.258 4.138 1.00 97.19 90 ARG A O 1
ATOM 714 N N . PHE A 1 91 ? -3.798 2.576 1.948 1.00 96.00 91 PHE A N 1
ATOM 715 C CA . PHE A 1 91 ? -2.611 1.720 1.859 1.00 96.00 91 PHE A CA 1
ATOM 716 C C . PHE A 1 91 ? -1.413 2.319 2.609 1.00 96.00 91 PHE A C 1
ATOM 718 O O . PHE A 1 91 ? -1.375 3.534 2.827 1.00 96.00 91 PHE A O 1
ATOM 725 N N . SER A 1 92 ? -0.439 1.480 2.976 1.00 95.75 92 SER A N 1
ATOM 726 C CA . SER A 1 92 ? 0.826 1.882 3.619 1.00 95.75 92 SER A CA 1
ATOM 727 C C . SER A 1 92 ? 0.640 2.858 4.788 1.00 95.75 92 SER A C 1
ATOM 729 O O . SER A 1 92 ? 1.403 3.812 4.947 1.00 95.75 92 SER A O 1
ATOM 731 N N . THR A 1 93 ? -0.426 2.682 5.569 1.00 97.12 93 THR A N 1
ATOM 732 C CA . THR A 1 93 ? -0.848 3.645 6.589 1.00 97.12 93 THR A CA 1
ATOM 733 C C . THR A 1 93 ? -0.895 2.970 7.948 1.00 97.12 93 THR A C 1
ATOM 735 O O . THR A 1 93 ? -1.533 1.931 8.116 1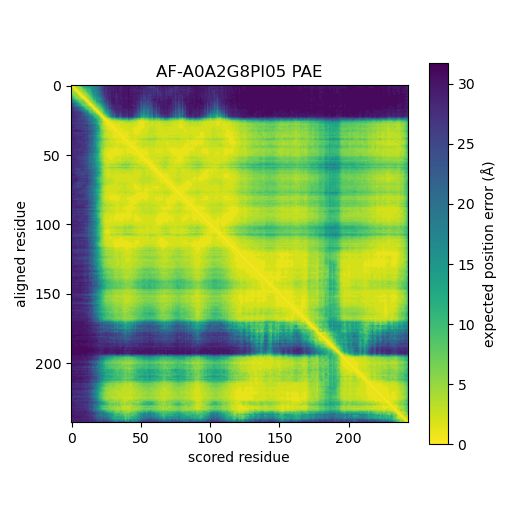.00 97.12 93 THR A O 1
ATOM 738 N N . ASP A 1 94 ? -0.233 3.587 8.924 1.00 97.88 94 ASP A N 1
ATOM 739 C CA . ASP A 1 94 ? -0.330 3.196 10.326 1.00 97.88 94 ASP A CA 1
ATOM 740 C C . ASP A 1 94 ? -1.659 3.704 10.895 1.00 97.88 94 ASP A C 1
ATOM 742 O O . ASP A 1 94 ? -1.958 4.899 10.838 1.00 97.88 94 ASP A O 1
ATOM 746 N N . TYR A 1 95 ? -2.451 2.790 11.442 1.00 98.56 95 TYR A N 1
ATOM 747 C CA . TYR A 1 95 ? -3.730 3.060 12.074 1.00 98.56 95 TYR A CA 1
ATOM 748 C C . TYR A 1 95 ? -3.672 2.762 13.571 1.00 98.56 95 TYR A C 1
ATOM 750 O O . TYR A 1 95 ? -3.081 1.775 14.005 1.00 98.56 95 TYR A O 1
ATOM 758 N N . THR A 1 96 ? -4.334 3.599 14.370 1.00 98.62 96 THR A N 1
ATOM 759 C CA . THR A 1 96 ? -4.614 3.337 15.788 1.00 98.62 96 THR A CA 1
ATOM 760 C C . THR A 1 96 ? -6.119 3.272 16.008 1.00 98.62 96 THR A C 1
ATOM 762 O O . THR A 1 96 ? -6.815 4.281 15.902 1.00 98.62 96 THR A O 1
ATOM 765 N N . LEU A 1 97 ? -6.620 2.084 16.333 1.00 98.50 97 LEU A N 1
ATOM 766 C CA . LEU A 1 97 ? -7.981 1.847 16.797 1.00 98.50 97 LEU A CA 1
ATOM 767 C C . LEU A 1 97 ? -8.039 2.071 18.310 1.00 98.50 97 LEU A C 1
ATOM 769 O O . LEU A 1 97 ? -7.275 1.461 19.054 1.00 98.50 97 LEU A O 1
ATOM 773 N N . THR A 1 98 ? -8.969 2.907 18.763 1.00 98.50 98 THR A N 1
ATOM 774 C CA . THR A 1 98 ? -9.224 3.174 20.180 1.00 98.50 98 THR A CA 1
ATOM 775 C C . THR A 1 98 ? -10.686 2.906 20.522 1.00 98.50 98 THR A C 1
ATOM 777 O O . THR A 1 98 ? -11.592 3.458 19.892 1.00 98.50 98 THR A O 1
ATOM 780 N N . ILE A 1 99 ? -10.913 2.085 21.551 1.00 97.88 99 ILE A N 1
ATOM 781 C CA . ILE A 1 99 ? -12.240 1.827 22.126 1.00 97.88 99 ILE A CA 1
ATOM 782 C C . ILE A 1 99 ? -12.152 2.061 23.634 1.00 97.88 99 ILE A C 1
ATOM 784 O O . ILE A 1 99 ? -11.448 1.343 24.345 1.00 97.88 99 ILE A O 1
ATOM 788 N N . ALA A 1 100 ? -12.840 3.093 24.116 1.00 97.31 100 ALA A N 1
ATOM 789 C CA . ALA A 1 100 ? -12.941 3.392 25.540 1.00 97.31 100 ALA A CA 1
ATOM 790 C C . ALA A 1 100 ? -14.077 2.575 26.191 1.00 97.31 100 ALA A C 1
ATOM 792 O O . ALA A 1 100 ? -15.021 2.193 25.489 1.00 97.31 100 ALA A O 1
ATOM 793 N N . PRO A 1 101 ? -14.026 2.331 27.515 1.00 95.94 101 PRO A N 1
ATOM 794 C CA . PRO A 1 101 ? -15.155 1.759 28.241 1.00 95.94 101 PRO A CA 1
ATOM 795 C C . PRO A 1 101 ? -16.432 2.577 28.009 1.00 95.94 101 PRO A C 1
ATOM 797 O O . PRO A 1 101 ? -16.409 3.808 28.085 1.00 95.94 101 PRO A O 1
ATOM 800 N N . GLN A 1 102 ? -17.542 1.898 27.723 1.00 94.19 102 GLN A N 1
ATOM 801 C CA . GLN A 1 102 ? -18.816 2.544 27.404 1.00 94.19 102 GLN A CA 1
ATOM 802 C C . GLN A 1 102 ? -20.017 1.675 27.783 1.00 94.19 102 GLN A C 1
ATOM 804 O O . GLN A 1 102 ? -19.883 0.503 28.131 1.00 94.19 102 GLN A O 1
ATOM 809 N N . GLU A 1 103 ? -21.210 2.264 27.725 1.00 90.31 103 GLU A N 1
ATOM 810 C CA . GLU A 1 103 ? -22.464 1.548 27.963 1.00 90.31 103 GLU A CA 1
ATOM 811 C C . GLU A 1 103 ? -22.602 0.358 26.996 1.00 90.31 103 GLU A C 1
ATOM 813 O O . GLU A 1 103 ? -22.367 0.497 25.797 1.00 90.31 103 GLU A O 1
ATOM 818 N N . GLY A 1 104 ? -22.938 -0.822 27.526 1.00 89.38 104 GLY A N 1
ATOM 819 C CA . GLY A 1 104 ? -23.020 -2.070 26.754 1.00 89.38 104 GLY A CA 1
ATOM 820 C C . GLY A 1 104 ? -21.668 -2.724 26.426 1.00 89.38 104 GLY A C 1
ATOM 821 O O . GLY A 1 104 ? -21.644 -3.867 25.982 1.00 89.38 104 GLY A O 1
ATOM 822 N N . LEU A 1 105 ? -20.545 -2.048 26.693 1.00 93.75 105 LEU A N 1
ATOM 823 C CA . LEU A 1 105 ? -19.193 -2.592 26.541 1.00 93.75 105 LEU A CA 1
ATOM 824 C C . LEU A 1 105 ? -18.291 -2.121 27.706 1.00 93.75 105 LEU A C 1
ATOM 826 O O . LEU A 1 105 ? -17.438 -1.242 27.523 1.00 93.75 105 LEU A O 1
ATOM 830 N N . PRO A 1 106 ? -18.489 -2.660 28.927 1.00 93.81 106 PRO A N 1
ATOM 831 C CA . PRO A 1 106 ? -17.757 -2.240 30.120 1.00 93.81 106 PRO A CA 1
ATOM 832 C C . PRO A 1 106 ? -16.325 -2.795 30.112 1.00 93.81 106 PRO A C 1
ATOM 834 O O . PRO A 1 106 ? -16.036 -3.779 30.776 1.00 93.81 106 PRO A O 1
ATOM 837 N N . LEU A 1 107 ? -15.422 -2.205 29.333 1.00 95.00 107 LEU A N 1
ATOM 838 C CA . LEU A 1 107 ? -14.024 -2.645 29.244 1.00 95.00 107 LEU A CA 1
ATOM 839 C C . LEU A 1 107 ? -13.257 -2.395 30.554 1.00 95.00 107 LEU A C 1
ATOM 841 O O . LEU A 1 107 ? -13.463 -1.367 31.198 1.00 95.00 107 LEU A O 1
ATOM 845 N N . GLU A 1 108 ? -12.329 -3.289 30.915 1.00 92.00 108 GLU A N 1
ATOM 846 C CA . GLU A 1 108 ? -11.408 -3.075 32.053 1.00 92.00 108 GLU A CA 1
ATOM 847 C C . GLU A 1 108 ? -10.535 -1.833 31.853 1.00 92.00 108 GLU A C 1
ATOM 849 O O . GLU A 1 108 ? -10.299 -1.051 32.773 1.00 92.00 108 GLU A O 1
ATOM 854 N N . GLN A 1 109 ? -10.089 -1.636 30.617 1.00 93.62 109 GLN A N 1
ATOM 855 C CA . GLN A 1 109 ? -9.258 -0.521 30.206 1.00 93.62 109 GLN A CA 1
ATOM 856 C C . GLN A 1 109 ? -9.556 -0.152 28.756 1.00 93.62 109 GLN A C 1
ATOM 858 O O . GLN A 1 109 ? -10.098 -0.949 27.989 1.00 93.62 109 GLN A O 1
ATOM 863 N N . THR A 1 110 ? -9.167 1.059 28.366 1.00 97.31 110 THR A N 1
ATOM 864 C CA . THR A 1 110 ? -9.214 1.479 26.964 1.00 97.31 110 THR A CA 1
ATOM 865 C C . THR A 1 110 ? -8.373 0.538 26.107 1.00 97.31 110 THR A C 1
ATOM 867 O O . THR A 1 110 ? -7.186 0.344 26.369 1.00 97.31 110 THR A O 1
ATOM 870 N N . ILE A 1 111 ? -8.978 -0.006 25.054 1.00 97.62 111 ILE A N 1
ATOM 871 C CA . ILE A 1 111 ? -8.267 -0.789 24.047 1.00 97.62 111 ILE A CA 1
ATOM 872 C C . ILE A 1 111 ? -7.578 0.177 23.091 1.00 97.62 111 ILE A C 1
ATOM 874 O O . ILE A 1 111 ? -8.210 1.105 22.582 1.00 97.62 111 ILE A O 1
ATOM 878 N N . GLN A 1 112 ? -6.296 -0.071 22.833 1.00 98.06 112 GLN A N 1
ATOM 879 C CA . GLN A 1 112 ? -5.530 0.567 21.769 1.00 98.06 112 GLN A CA 1
ATOM 880 C C . GLN A 1 112 ? -4.907 -0.522 20.903 1.00 98.06 112 GLN A C 1
ATOM 882 O O . GLN A 1 112 ? -4.007 -1.231 21.347 1.00 98.06 112 GLN A O 1
ATOM 887 N N . LEU A 1 113 ? -5.390 -0.652 19.671 1.00 98.31 113 LEU A N 1
ATOM 888 C CA . LEU A 1 113 ? -4.857 -1.584 18.686 1.00 98.31 113 LEU A CA 1
ATOM 889 C C . LEU A 1 113 ? -4.187 -0.788 17.571 1.00 98.31 113 LEU A C 1
ATOM 891 O O . LEU A 1 113 ? -4.840 -0.013 16.873 1.00 98.31 113 LEU A O 1
ATOM 895 N N . ARG A 1 114 ? -2.883 -0.989 17.405 1.00 98.56 114 ARG A N 1
ATOM 896 C CA . ARG A 1 114 ? -2.102 -0.403 16.317 1.00 98.56 114 ARG A CA 1
ATOM 897 C C . ARG A 1 114 ? -1.841 -1.448 15.251 1.00 98.56 114 ARG A C 1
ATOM 899 O O . ARG A 1 114 ? -1.570 -2.601 15.581 1.00 98.56 114 ARG A O 1
ATOM 906 N N . PHE A 1 115 ? -1.929 -1.043 13.994 1.00 98.06 115 PHE A N 1
ATOM 907 C CA . PHE A 1 115 ? -1.620 -1.890 12.849 1.00 98.06 115 PHE A CA 1
ATOM 908 C C . PHE A 1 115 ? -1.263 -1.036 11.634 1.00 98.06 115 PHE A C 1
ATOM 910 O O . PHE A 1 115 ? -1.629 0.136 11.573 1.00 98.06 115 PHE A O 1
ATOM 917 N N . ARG A 1 116 ? -0.586 -1.626 10.650 1.00 96.81 116 ARG A N 1
ATOM 918 C CA . ARG A 1 116 ? -0.265 -0.971 9.378 1.00 96.81 116 ARG A CA 1
ATOM 919 C C . ARG A 1 116 ? -0.945 -1.695 8.229 1.00 96.81 116 ARG A C 1
ATOM 921 O O . ARG A 1 116 ? -0.888 -2.922 8.152 1.00 96.81 116 ARG A O 1
ATOM 928 N N . THR A 1 117 ? -1.583 -0.951 7.336 1.00 96.69 117 THR A N 1
ATOM 929 C CA . THR A 1 117 ? -2.176 -1.527 6.126 1.00 96.69 117 THR A CA 1
ATOM 930 C C . THR A 1 117 ? -1.125 -1.939 5.098 1.00 96.69 117 THR A C 1
ATOM 932 O O . THR A 1 117 ? -0.012 -1.418 5.086 1.00 96.69 117 THR A O 1
ATOM 935 N N . GLU A 1 118 ? -1.487 -2.882 4.230 1.00 94.50 118 GLU A N 1
ATOM 936 C CA . GLU A 1 118 ? -0.622 -3.411 3.173 1.00 94.50 118 GLU A CA 1
ATOM 937 C C . GLU A 1 118 ? -0.117 -2.324 2.209 1.00 94.50 118 GLU A C 1
ATOM 939 O O . GLU A 1 118 ? -0.748 -1.265 2.072 1.00 94.50 118 GLU A O 1
ATOM 944 N N . PRO A 1 119 ? 1.004 -2.577 1.512 1.00 95.44 119 PRO A N 1
ATOM 945 C CA . PRO A 1 119 ? 1.546 -1.623 0.564 1.00 95.44 119 PRO A CA 1
ATOM 946 C C . PRO A 1 119 ? 0.622 -1.358 -0.624 1.00 95.44 119 PRO A C 1
ATOM 948 O O . PRO A 1 119 ? -0.000 -2.264 -1.186 1.00 95.44 119 PRO A O 1
ATOM 951 N N . GLN A 1 120 ? 0.591 -0.099 -1.060 1.00 94.88 120 GLN A N 1
ATOM 952 C CA . GLN A 1 120 ? -0.142 0.334 -2.247 1.00 94.88 120 GLN A CA 1
ATOM 953 C C . GLN A 1 120 ? 0.409 -0.302 -3.517 1.00 94.88 120 GLN A C 1
ATOM 955 O O . GLN A 1 120 ? -0.374 -0.739 -4.356 1.00 94.88 120 GLN A O 1
ATOM 960 N N . PHE A 1 121 ? 1.734 -0.334 -3.674 1.00 95.94 121 PHE A N 1
ATOM 961 C CA . PHE A 1 121 ? 2.411 -0.918 -4.830 1.00 95.94 121 PHE A CA 1
ATOM 962 C C . PHE A 1 121 ? 3.476 -1.908 -4.379 1.00 95.94 121 PHE A C 1
ATOM 964 O O . PHE A 1 121 ? 4.147 -1.696 -3.375 1.00 95.94 121 PHE A O 1
ATOM 971 N N . THR A 1 122 ? 3.655 -2.976 -5.149 1.00 95.62 122 THR A N 1
ATOM 972 C CA . THR A 1 122 ? 4.644 -4.026 -4.887 1.00 95.62 122 THR A CA 1
ATOM 973 C C . THR A 1 122 ? 5.450 -4.315 -6.140 1.00 95.62 122 THR A C 1
ATOM 975 O O . THR A 1 122 ? 4.974 -4.115 -7.263 1.00 95.62 122 THR A O 1
ATOM 978 N N . TYR A 1 123 ? 6.670 -4.821 -5.962 1.00 96.81 123 TYR A N 1
ATOM 979 C CA . TYR A 1 123 ? 7.518 -5.162 -7.096 1.00 96.81 123 TYR A CA 1
ATOM 980 C C . TYR A 1 123 ? 6.843 -6.165 -8.032 1.00 96.81 123 TYR A C 1
ATOM 982 O O . TYR A 1 123 ? 6.769 -5.934 -9.235 1.00 96.81 123 TYR A O 1
ATOM 990 N N . GLU A 1 124 ? 6.344 -7.273 -7.487 1.00 95.94 124 GLU A N 1
ATOM 991 C CA . GLU A 1 124 ? 5.849 -8.393 -8.287 1.00 95.94 124 GLU A CA 1
ATOM 992 C C . GLU A 1 124 ? 4.583 -8.045 -9.067 1.00 95.94 124 GLU A C 1
ATOM 994 O O . GLU A 1 124 ? 4.468 -8.428 -10.232 1.00 95.94 124 GLU A O 1
ATOM 999 N N . ARG A 1 125 ? 3.657 -7.303 -8.447 1.00 95.25 125 ARG A N 1
ATOM 1000 C CA . ARG A 1 125 ? 2.377 -6.948 -9.067 1.00 95.25 125 ARG A CA 1
ATOM 1001 C C . ARG A 1 125 ? 2.498 -5.755 -10.009 1.00 95.25 125 ARG A C 1
ATOM 1003 O O . ARG A 1 125 ? 1.909 -5.782 -11.084 1.00 95.25 125 ARG A O 1
ATOM 1010 N N . ASP A 1 126 ? 3.230 -4.718 -9.604 1.00 96.81 126 ASP A N 1
ATOM 1011 C CA . ASP A 1 126 ? 3.111 -3.397 -10.228 1.00 96.81 126 ASP A CA 1
ATOM 1012 C C . ASP A 1 126 ? 4.384 -2.983 -10.971 1.00 96.81 126 ASP A C 1
ATOM 1014 O O . ASP A 1 126 ? 4.310 -2.457 -12.076 1.00 96.81 126 ASP A O 1
ATOM 1018 N N . ILE A 1 127 ? 5.568 -3.245 -10.412 1.00 96.94 127 ILE A N 1
ATOM 1019 C CA . ILE A 1 127 ? 6.824 -2.699 -10.959 1.00 96.94 127 ILE A CA 1
ATOM 1020 C C . ILE A 1 127 ? 7.460 -3.619 -11.990 1.00 96.94 127 ILE A C 1
ATOM 1022 O O . ILE A 1 127 ? 7.945 -3.160 -13.026 1.00 96.94 127 ILE A O 1
ATOM 1026 N N . LYS A 1 128 ? 7.441 -4.927 -11.739 1.00 96.88 128 LYS A N 1
ATOM 1027 C CA . LYS A 1 128 ? 7.987 -5.930 -12.648 1.00 96.88 128 LYS A CA 1
ATOM 1028 C C . LYS A 1 128 ? 7.351 -5.830 -14.042 1.00 96.88 128 LYS A C 1
ATOM 1030 O O . LYS A 1 128 ? 8.123 -5.745 -14.994 1.00 96.88 128 LYS A O 1
ATOM 1035 N N . PRO A 1 129 ? 6.016 -5.731 -14.215 1.00 96.00 129 PRO A N 1
ATOM 1036 C CA . PRO A 1 129 ? 5.428 -5.568 -15.548 1.00 96.00 129 PRO A CA 1
ATOM 1037 C C . PRO A 1 129 ? 5.894 -4.298 -16.277 1.00 96.00 129 PRO A C 1
ATOM 1039 O O . PRO A 1 129 ? 6.121 -4.326 -17.488 1.00 96.00 129 PRO A O 1
ATOM 1042 N N . LEU A 1 130 ? 6.090 -3.189 -15.552 1.00 95.06 130 LEU A N 1
ATOM 1043 C CA . LEU A 1 130 ? 6.599 -1.938 -16.127 1.00 95.06 130 LEU A CA 1
ATOM 1044 C C . LEU A 1 130 ? 8.050 -2.080 -16.597 1.00 95.06 130 LEU A C 1
ATOM 1046 O O . LEU A 1 130 ? 8.409 -1.592 -17.671 1.00 95.06 130 LEU A O 1
ATOM 1050 N N . LEU A 1 131 ? 8.886 -2.767 -15.817 1.00 94.81 131 LEU A N 1
ATOM 1051 C CA . LEU A 1 131 ? 10.266 -3.069 -16.190 1.00 94.81 131 LEU A CA 1
ATOM 1052 C C . LEU A 1 131 ? 10.331 -4.047 -17.361 1.00 94.81 131 LEU A C 1
ATOM 1054 O O . LEU A 1 131 ? 11.131 -3.841 -18.269 1.00 94.81 131 LEU A O 1
ATOM 1058 N N . GLU A 1 132 ? 9.499 -5.084 -17.383 1.00 94.06 132 GLU A N 1
ATOM 1059 C CA . GLU A 1 132 ? 9.450 -6.045 -18.488 1.00 94.06 132 GLU A CA 1
ATOM 1060 C C . GLU A 1 132 ? 9.067 -5.363 -19.806 1.00 94.06 132 GLU A C 1
ATOM 1062 O O . GLU A 1 132 ? 9.707 -5.591 -20.831 1.00 94.06 132 GLU A O 1
ATOM 1067 N N . ALA A 1 133 ? 8.090 -4.455 -19.778 1.00 91.25 133 ALA A N 1
ATOM 1068 C CA . ALA A 1 133 ? 7.661 -3.724 -20.967 1.00 91.25 133 ALA A CA 1
ATOM 1069 C C . ALA A 1 133 ? 8.701 -2.744 -21.516 1.00 91.25 133 ALA A C 1
ATOM 1071 O O . ALA A 1 133 ? 8.747 -2.536 -22.731 1.00 91.25 133 ALA A O 1
ATOM 1072 N N . SER A 1 134 ? 9.525 -2.156 -20.650 1.00 88.50 134 SER A N 1
ATOM 1073 C CA . SER A 1 134 ? 10.338 -1.001 -21.037 1.00 88.50 134 SER A CA 1
ATOM 1074 C C . SER A 1 134 ? 11.844 -1.223 -20.912 1.00 88.50 134 SER A C 1
ATOM 1076 O O . SER A 1 134 ? 12.609 -0.677 -21.700 1.00 88.50 134 SER A O 1
ATOM 1078 N N . CYS A 1 135 ? 12.305 -2.046 -19.976 1.00 90.06 135 CYS A N 1
ATOM 1079 C CA . CYS A 1 135 ? 13.710 -2.086 -19.567 1.00 90.06 135 CYS A CA 1
ATOM 1080 C C . CYS A 1 135 ? 14.357 -3.462 -19.780 1.00 90.06 135 CYS A C 1
ATOM 1082 O O . CYS A 1 135 ? 15.462 -3.547 -20.323 1.00 90.06 135 CYS A O 1
ATOM 1084 N N . VAL A 1 136 ? 13.674 -4.545 -19.395 1.00 93.38 136 VAL A N 1
ATOM 1085 C CA . VAL A 1 136 ? 14.257 -5.899 -19.311 1.00 93.38 136 VAL A CA 1
ATOM 1086 C C . VAL A 1 136 ? 14.737 -6.417 -20.662 1.00 93.38 136 VAL A C 1
ATOM 1088 O O . VAL A 1 136 ? 15.759 -7.092 -20.714 1.00 93.38 136 VAL A O 1
ATOM 1091 N N . GLY A 1 137 ? 14.087 -6.045 -21.770 1.00 89.38 137 GLY A N 1
ATOM 1092 C CA . GLY A 1 137 ? 14.549 -6.426 -23.108 1.00 89.38 137 GLY A CA 1
ATOM 1093 C C . GLY A 1 137 ? 16.043 -6.139 -23.323 1.00 89.38 137 GLY A C 1
ATOM 1094 O O . GLY A 1 137 ? 16.761 -7.004 -23.828 1.00 89.38 137 GLY A O 1
ATOM 1095 N N . CYS A 1 138 ? 16.509 -4.967 -22.870 1.00 87.44 138 CYS A N 1
ATOM 1096 C CA . CYS A 1 138 ? 17.915 -4.549 -22.893 1.00 87.44 138 CYS A CA 1
ATOM 1097 C C . CYS A 1 138 ? 18.694 -5.026 -21.659 1.00 87.44 138 CYS A C 1
ATOM 1099 O O . CYS A 1 138 ? 19.851 -5.430 -21.784 1.00 87.44 138 CYS A O 1
ATOM 1101 N N . HIS A 1 139 ? 18.075 -4.923 -20.481 1.00 91.56 139 HIS A N 1
ATOM 1102 C CA . HIS A 1 139 ? 18.680 -5.081 -19.154 1.00 91.56 139 HIS A CA 1
ATOM 1103 C C . HIS A 1 139 ? 18.483 -6.496 -18.585 1.00 91.56 139 HIS A C 1
ATOM 1105 O O . HIS A 1 139 ? 18.086 -6.681 -17.438 1.00 91.56 139 HIS A O 1
ATOM 1111 N N . GLN A 1 140 ? 18.765 -7.499 -19.412 1.00 93.56 140 GLN A N 1
ATOM 1112 C CA . GLN A 1 140 ? 18.772 -8.920 -19.055 1.00 93.56 140 GLN A CA 1
ATOM 1113 C C . GLN A 1 140 ? 20.064 -9.574 -19.575 1.00 93.56 140 GLN A C 1
ATOM 1115 O O . GLN A 1 140 ? 20.719 -8.994 -20.450 1.00 93.56 140 GLN A O 1
ATOM 1120 N N . PRO A 1 141 ? 20.418 -10.800 -19.149 1.00 94.50 141 PRO A N 1
ATOM 1121 C CA . PRO A 1 141 ? 21.650 -11.468 -19.579 1.00 94.50 141 PRO A CA 1
ATOM 1122 C C . PRO A 1 141 ? 21.812 -11.601 -21.103 1.00 94.50 141 PRO A C 1
ATOM 1124 O O . PRO A 1 141 ? 22.920 -11.474 -21.627 1.00 94.50 141 PRO A O 1
ATOM 1127 N N . ALA A 1 142 ? 20.708 -11.820 -21.824 1.00 89.50 142 ALA A N 1
ATOM 1128 C CA . ALA A 1 142 ? 20.688 -11.912 -23.287 1.00 89.50 142 ALA A CA 1
ATOM 1129 C C . ALA A 1 142 ? 20.631 -10.546 -24.002 1.00 89.50 142 ALA A C 1
ATOM 1131 O O . ALA A 1 142 ? 20.793 -10.488 -25.220 1.00 89.50 142 ALA A O 1
ATOM 1132 N N . GLY A 1 143 ? 20.380 -9.458 -23.270 1.00 85.94 143 GLY A N 1
ATOM 1133 C CA . GLY A 1 143 ? 20.196 -8.116 -23.812 1.00 85.94 143 GLY A CA 1
ATOM 1134 C C . GLY A 1 143 ? 21.506 -7.356 -24.019 1.00 85.94 143 GLY A C 1
ATOM 1135 O O . GLY A 1 143 ? 22.584 -7.740 -23.554 1.00 85.94 143 GLY A O 1
ATOM 1136 N N . ARG A 1 144 ? 21.429 -6.227 -24.726 1.00 84.44 144 ARG A N 1
ATOM 1137 C CA . ARG A 1 144 ? 22.596 -5.376 -25.014 1.00 84.44 144 ARG A CA 1
ATOM 1138 C C . ARG A 1 144 ? 23.179 -4.662 -23.791 1.00 84.44 144 ARG A C 1
ATOM 1140 O O . ARG A 1 144 ? 24.330 -4.244 -23.863 1.00 84.44 144 ARG A O 1
ATOM 1147 N N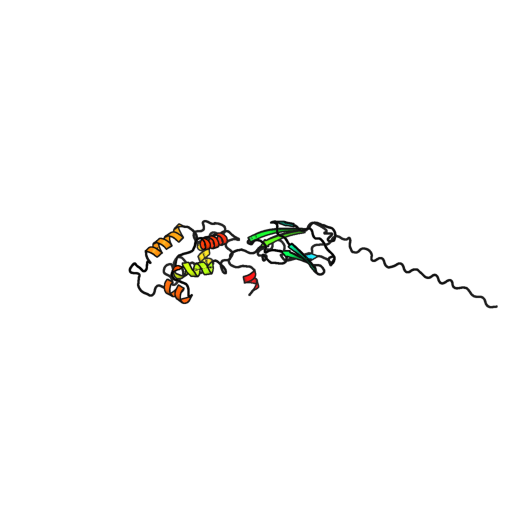 . GLN A 1 145 ? 22.429 -4.535 -22.696 1.00 86.19 145 GLN A N 1
ATOM 1148 C CA . GLN A 1 145 ? 22.869 -3.939 -21.425 1.00 86.19 145 GLN A CA 1
ATOM 1149 C C . GLN A 1 145 ? 23.082 -5.008 -20.338 1.00 86.19 145 GLN A C 1
ATOM 1151 O O . GLN A 1 145 ? 22.839 -4.766 -19.163 1.00 86.19 145 GLN A O 1
ATOM 1156 N N . ARG A 1 146 ? 23.564 -6.202 -20.710 1.00 87.44 146 ARG A N 1
ATOM 1157 C CA . ARG A 1 146 ? 23.781 -7.356 -19.807 1.00 87.44 146 ARG A CA 1
ATOM 1158 C C . ARG A 1 146 ? 24.681 -7.122 -18.582 1.00 87.44 146 ARG A C 1
ATOM 1160 O O . ARG A 1 146 ? 24.797 -8.006 -17.744 1.00 87.44 146 ARG A O 1
ATOM 1167 N N . THR A 1 147 ? 25.363 -5.982 -18.491 1.00 88.94 147 THR A N 1
ATOM 1168 C CA . THR A 1 147 ? 26.170 -5.581 -17.324 1.00 88.94 147 THR A CA 1
ATOM 1169 C C . THR A 1 147 ? 25.397 -4.733 -16.312 1.00 88.94 147 THR A C 1
ATOM 1171 O O . THR A 1 147 ? 25.914 -4.449 -15.238 1.00 88.94 147 THR A O 1
ATOM 1174 N N . GLN A 1 148 ? 24.176 -4.316 -16.647 1.00 90.25 148 GLN A N 1
ATOM 1175 C CA . GLN A 1 148 ? 23.262 -3.564 -15.795 1.00 90.25 148 GLN A CA 1
ATOM 1176 C C . GLN A 1 148 ? 21.918 -4.286 -15.845 1.00 90.25 148 GLN A C 1
ATOM 1178 O O . GLN A 1 148 ? 21.142 -4.080 -16.771 1.00 90.25 148 GLN A O 1
ATOM 1183 N N . LEU A 1 149 ? 21.668 -5.198 -14.915 1.00 94.19 149 LEU A N 1
ATOM 1184 C CA . LEU A 1 149 ? 20.481 -6.054 -14.960 1.00 94.19 149 LEU A CA 1
ATOM 1185 C C . LEU A 1 149 ? 19.288 -5.386 -14.267 1.00 94.19 149 LEU A C 1
ATOM 1187 O O . LEU A 1 149 ? 19.467 -4.677 -13.285 1.00 94.19 149 LEU A O 1
ATOM 1191 N N . LEU A 1 150 ? 18.076 -5.621 -14.773 1.00 95.31 150 LEU A N 1
ATOM 1192 C CA . LEU A 1 150 ? 16.801 -5.151 -14.201 1.00 95.31 150 LEU A CA 1
ATOM 1193 C C . LEU A 1 150 ? 15.710 -6.239 -14.262 1.00 95.31 150 LEU A C 1
ATOM 1195 O O . LEU A 1 150 ? 14.521 -5.951 -14.144 1.00 95.31 150 LEU A O 1
ATOM 1199 N N . ASP A 1 151 ? 16.105 -7.491 -14.488 1.00 95.06 151 ASP A N 1
ATOM 1200 C CA . ASP A 1 151 ? 15.238 -8.646 -14.751 1.00 95.06 151 ASP A CA 1
ATOM 1201 C C . ASP A 1 151 ? 14.835 -9.434 -13.492 1.00 95.06 151 ASP A C 1
ATOM 1203 O O . ASP A 1 151 ? 14.120 -10.432 -13.579 1.00 95.06 151 ASP A O 1
ATOM 1207 N N . SER A 1 152 ? 15.262 -8.974 -12.316 1.00 96.69 152 SER A N 1
ATOM 1208 C CA . SER A 1 152 ? 14.924 -9.544 -11.009 1.00 96.69 152 SER A CA 1
ATOM 1209 C C . SER A 1 152 ? 14.782 -8.453 -9.949 1.00 96.69 152 SER A C 1
ATOM 1211 O O . SER A 1 152 ? 15.276 -7.338 -10.125 1.00 96.69 152 SER A O 1
ATOM 1213 N N . TYR A 1 153 ? 14.115 -8.775 -8.838 1.00 97.12 153 TYR A N 1
ATOM 1214 C CA . TYR A 1 153 ? 13.950 -7.855 -7.709 1.00 97.12 153 TYR A CA 1
ATOM 1215 C C . TYR A 1 153 ? 15.311 -7.412 -7.161 1.00 97.12 153 TYR A C 1
ATOM 1217 O O . TYR A 1 153 ? 15.558 -6.227 -6.959 1.00 97.12 153 TYR A O 1
ATOM 1225 N N . GLU A 1 154 ? 16.223 -8.367 -6.999 1.00 96.75 154 GLU A N 1
ATOM 1226 C CA . GLU A 1 154 ? 17.567 -8.160 -6.473 1.00 96.75 154 GLU A CA 1
ATOM 1227 C C . GLU A 1 154 ? 18.398 -7.262 -7.396 1.00 96.75 154 GLU A C 1
ATOM 1229 O O . GLU A 1 154 ? 19.082 -6.356 -6.923 1.00 96.75 154 GLU A O 1
ATOM 1234 N N . ALA A 1 155 ? 18.305 -7.468 -8.714 1.00 96.44 155 ALA A N 1
ATOM 1235 C CA . ALA A 1 155 ? 18.986 -6.618 -9.684 1.00 96.44 155 ALA A CA 1
ATOM 1236 C C . ALA A 1 155 ? 18.432 -5.184 -9.683 1.00 96.44 155 ALA A C 1
ATOM 1238 O O . ALA A 1 155 ? 19.192 -4.224 -9.769 1.00 96.44 155 ALA A O 1
ATOM 1239 N N . VAL A 1 156 ? 17.117 -5.025 -9.523 1.00 96.31 156 VAL A N 1
ATOM 1240 C CA . VAL A 1 156 ? 16.469 -3.708 -9.439 1.00 96.31 156 VAL A CA 1
ATOM 1241 C C . VAL A 1 156 ? 16.874 -2.970 -8.166 1.00 96.31 156 VAL A C 1
ATOM 1243 O O . VAL A 1 156 ? 17.169 -1.776 -8.224 1.00 96.31 156 VAL A O 1
ATOM 1246 N N . LEU A 1 157 ? 16.962 -3.671 -7.033 1.00 95.94 157 LEU A N 1
ATOM 1247 C CA . LEU A 1 157 ? 17.413 -3.082 -5.772 1.00 95.94 157 LEU A CA 1
ATOM 1248 C C . LEU A 1 157 ? 18.869 -2.599 -5.798 1.00 95.94 157 LEU A C 1
ATOM 1250 O O . LEU A 1 157 ? 19.230 -1.761 -4.979 1.00 95.94 157 LEU A O 1
ATOM 1254 N N . ALA A 1 158 ? 19.693 -3.021 -6.761 1.00 95.00 158 ALA A N 1
ATOM 1255 C CA . ALA A 1 158 ? 21.016 -2.422 -6.954 1.00 95.00 158 ALA A CA 1
ATOM 1256 C C . ALA A 1 158 ? 20.950 -0.933 -7.363 1.00 95.00 158 ALA A C 1
ATOM 1258 O O . ALA A 1 158 ? 21.925 -0.208 -7.174 1.00 95.00 158 ALA A O 1
ATOM 1259 N N . TYR A 1 159 ? 19.807 -0.479 -7.892 1.00 93.06 159 TYR A N 1
ATOM 1260 C CA . TYR A 1 159 ? 19.555 0.893 -8.357 1.00 93.06 159 TYR A CA 1
ATOM 1261 C C . TYR A 1 159 ? 18.486 1.622 -7.536 1.00 93.06 159 TYR A C 1
ATOM 1263 O O . TYR A 1 159 ? 18.138 2.771 -7.828 1.00 93.06 159 TYR A O 1
ATOM 1271 N N . VAL A 1 160 ? 17.940 0.956 -6.520 1.00 94.38 160 VAL A N 1
ATOM 1272 C CA . VAL A 1 160 ? 16.932 1.507 -5.621 1.00 94.38 160 VAL A CA 1
ATOM 1273 C C . VAL A 1 160 ? 17.532 1.620 -4.237 1.00 94.38 160 VAL A C 1
ATOM 1275 O O . VAL A 1 160 ? 18.023 0.652 -3.670 1.00 94.38 160 VAL A O 1
ATOM 1278 N N . LYS A 1 161 ? 17.440 2.815 -3.669 1.00 94.06 161 LYS A N 1
ATOM 1279 C CA . LYS A 1 161 ? 17.642 3.041 -2.249 1.00 94.06 161 LYS A CA 1
ATOM 1280 C C . LYS A 1 161 ? 16.253 3.178 -1.620 1.00 94.06 161 LYS A C 1
ATOM 1282 O O . LYS A 1 161 ? 15.617 4.216 -1.805 1.00 94.06 161 LYS A O 1
ATOM 1287 N N . PRO A 1 162 ? 15.756 2.146 -0.918 1.00 93.06 162 PRO A N 1
ATOM 1288 C CA . PRO A 1 162 ? 14.420 2.181 -0.339 1.00 93.06 162 PRO A CA 1
ATOM 1289 C C . PRO A 1 162 ? 14.203 3.417 0.540 1.00 93.06 162 PRO A C 1
ATOM 1291 O O . PRO A 1 162 ? 15.084 3.802 1.312 1.00 93.06 162 PRO A O 1
ATOM 1294 N N . GLY A 1 163 ? 13.049 4.063 0.385 1.00 92.38 163 GLY A N 1
ATOM 1295 C CA . GLY A 1 163 ? 12.720 5.330 1.042 1.00 92.38 163 GLY A CA 1
ATOM 1296 C C . GLY A 1 163 ? 13.275 6.585 0.353 1.00 92.38 163 GLY A C 1
ATOM 1297 O O . GLY A 1 163 ? 12.911 7.691 0.744 1.00 92.38 163 GLY A O 1
ATOM 1298 N N . ASP A 1 164 ? 14.131 6.458 -0.669 1.00 92.12 164 ASP A N 1
ATOM 1299 C CA . ASP A 1 164 ? 14.757 7.598 -1.347 1.00 92.12 164 ASP A CA 1
ATOM 1300 C C . ASP A 1 164 ? 14.140 7.840 -2.740 1.00 92.12 164 ASP A C 1
ATOM 1302 O O . ASP A 1 164 ? 14.436 7.095 -3.684 1.00 92.12 164 ASP A O 1
ATOM 1306 N N . PRO A 1 165 ? 13.328 8.903 -2.926 1.00 87.88 165 PRO A N 1
ATOM 1307 C CA . PRO A 1 165 ? 12.710 9.216 -4.216 1.00 87.88 165 PRO A CA 1
ATOM 1308 C C . PRO A 1 165 ? 13.725 9.627 -5.293 1.00 87.88 165 PRO A C 1
ATOM 1310 O O . PRO A 1 165 ? 13.337 9.817 -6.444 1.00 87.88 165 PRO A O 1
ATOM 1313 N N . ASN A 1 166 ? 15.003 9.793 -4.946 1.00 86.31 166 ASN A N 1
ATOM 1314 C CA . ASN A 1 166 ? 16.079 10.092 -5.891 1.00 86.31 166 ASN A CA 1
ATOM 1315 C C . ASN A 1 166 ? 16.925 8.856 -6.227 1.00 86.31 166 ASN A C 1
ATOM 1317 O O . ASN A 1 166 ? 18.035 8.993 -6.738 1.00 86.31 166 ASN A O 1
ATOM 1321 N N . SER A 1 167 ? 16.411 7.659 -5.931 1.00 90.56 167 SER A N 1
ATOM 1322 C CA . SER A 1 167 ? 16.992 6.387 -6.361 1.00 90.56 167 SER A CA 1
ATOM 1323 C C . SER A 1 167 ? 17.359 6.391 -7.847 1.00 90.56 167 SER A C 1
ATOM 1325 O O . SER A 1 167 ? 16.606 6.894 -8.684 1.00 90.56 167 SER A O 1
ATOM 1327 N N . GLU A 1 168 ? 18.502 5.787 -8.177 1.00 89.00 168 GLU A N 1
ATOM 1328 C CA . GLU A 1 168 ? 19.095 5.814 -9.520 1.00 89.00 168 GLU A CA 1
ATOM 1329 C C . GLU A 1 168 ? 18.151 5.277 -10.605 1.00 89.00 168 GLU A C 1
ATOM 1331 O O . GLU A 1 168 ? 18.127 5.815 -11.713 1.00 89.00 168 GLU A O 1
ATOM 1336 N N . LEU A 1 169 ? 17.310 4.291 -10.270 1.00 89.19 169 LEU A N 1
ATOM 1337 C CA . LEU A 1 169 ? 16.308 3.721 -11.177 1.00 89.19 169 LEU A CA 1
ATOM 1338 C C . LEU A 1 169 ? 15.404 4.783 -11.831 1.00 89.19 169 LEU A C 1
ATOM 1340 O O . LEU A 1 169 ? 15.004 4.630 -12.985 1.00 89.19 169 LEU A O 1
ATOM 1344 N N . ILE A 1 170 ? 15.095 5.860 -11.105 1.00 84.75 170 ILE A N 1
ATOM 1345 C CA . ILE A 1 170 ? 14.244 6.967 -11.562 1.00 84.75 170 ILE A CA 1
ATOM 1346 C C . ILE A 1 170 ? 15.023 8.281 -11.730 1.00 84.75 170 ILE A C 1
ATOM 1348 O O . ILE A 1 170 ? 14.410 9.336 -11.921 1.00 84.75 170 ILE A O 1
ATOM 1352 N N . ASP A 1 171 ? 16.364 8.242 -11.716 1.00 78.44 171 ASP A N 1
ATOM 1353 C CA . ASP A 1 171 ? 17.197 9.415 -12.001 1.00 78.44 171 ASP A CA 1
ATOM 1354 C C . ASP A 1 171 ? 16.932 9.885 -13.447 1.00 78.44 171 ASP A C 1
ATOM 1356 O O . ASP A 1 171 ? 17.112 9.120 -14.408 1.00 78.44 171 ASP A O 1
ATOM 1360 N N . PRO A 1 172 ? 16.572 11.170 -13.648 1.00 65.31 172 PRO A N 1
ATOM 1361 C CA . PRO A 1 172 ? 16.441 11.778 -14.963 1.00 65.31 172 PRO A CA 1
ATOM 1362 C C . PRO A 1 172 ? 17.632 11.539 -15.899 1.00 65.31 172 PRO A C 1
ATOM 1364 O O . PRO A 1 172 ? 17.480 11.640 -17.111 1.00 65.31 172 PRO A O 1
ATOM 1367 N N . ARG A 1 173 ? 18.850 11.317 -15.394 1.00 65.50 173 ARG A N 1
ATOM 1368 C CA . ARG A 1 173 ? 20.037 10.988 -16.201 1.00 65.50 173 ARG A CA 1
ATOM 1369 C C . ARG A 1 173 ? 19.948 9.588 -16.797 1.00 65.50 173 ARG A C 1
ATOM 1371 O O . ARG A 1 173 ? 20.303 9.419 -17.964 1.00 65.50 173 ARG A O 1
ATOM 1378 N N . TRP A 1 174 ? 19.461 8.616 -16.032 1.00 65.12 174 TRP A N 1
ATOM 1379 C CA . TRP A 1 174 ? 19.279 7.243 -16.490 1.00 65.12 174 TRP A CA 1
ATOM 1380 C C . TRP A 1 174 ? 18.144 7.172 -17.515 1.00 65.12 174 TRP A C 1
ATOM 1382 O O . TRP A 1 174 ? 18.318 6.643 -18.615 1.00 65.12 174 TRP A O 1
ATOM 1392 N N . THR A 1 175 ? 17.018 7.833 -17.241 1.00 61.62 175 THR A N 1
ATOM 1393 C CA . THR A 1 175 ? 15.892 7.923 -18.187 1.00 61.62 175 THR A CA 1
ATOM 1394 C C . THR A 1 175 ? 16.230 8.770 -19.428 1.00 61.62 175 THR A C 1
ATOM 1396 O O . THR A 1 175 ? 15.869 8.397 -20.541 1.00 61.62 175 THR A O 1
ATOM 1399 N N . ARG A 1 176 ? 17.041 9.839 -19.321 1.00 62.72 176 ARG A N 1
ATOM 1400 C CA . ARG A 1 176 ? 17.528 10.603 -20.498 1.00 62.72 176 ARG A CA 1
ATOM 1401 C C . ARG A 1 176 ? 18.530 9.846 -21.360 1.00 62.72 176 ARG A C 1
ATOM 1403 O O . ARG A 1 176 ? 18.559 10.068 -22.572 1.00 62.72 176 ARG A O 1
ATOM 1410 N N . ARG A 1 177 ? 19.343 8.950 -20.785 1.00 63.56 177 ARG A N 1
ATOM 1411 C CA . ARG A 1 177 ? 20.209 8.071 -21.591 1.00 63.56 177 ARG A CA 1
ATOM 1412 C C . ARG A 1 177 ? 19.373 7.222 -22.544 1.00 63.56 177 ARG A C 1
ATOM 1414 O O . ARG A 1 177 ? 19.796 7.046 -23.684 1.00 63.56 177 ARG A O 1
ATOM 1421 N N . HIS A 1 178 ? 18.167 6.818 -22.142 1.00 71.44 178 HIS A N 1
ATOM 1422 C CA . HIS A 1 178 ? 17.234 6.127 -23.026 1.00 71.44 178 HIS A CA 1
ATOM 1423 C C . HIS A 1 178 ? 16.768 7.007 -24.181 1.00 71.44 178 HIS A C 1
ATOM 1425 O O . HIS A 1 178 ? 16.806 6.539 -25.304 1.00 71.44 178 HIS A O 1
ATOM 1431 N N . ALA A 1 179 ? 16.439 8.287 -23.979 1.00 59.94 179 ALA A N 1
ATOM 1432 C CA . ALA A 1 179 ? 16.073 9.183 -25.086 1.00 59.94 179 ALA A CA 1
ATOM 1433 C C . ALA A 1 179 ? 17.206 9.350 -26.124 1.00 59.94 179 ALA A C 1
ATOM 1435 O O . ALA A 1 179 ? 16.965 9.342 -27.332 1.00 59.94 179 ALA A O 1
ATOM 1436 N N . THR A 1 180 ? 18.464 9.427 -25.679 1.00 56.91 180 THR A N 1
ATOM 1437 C CA . THR A 1 180 ? 19.630 9.425 -26.582 1.00 56.91 180 THR A CA 1
ATOM 1438 C C . THR A 1 180 ? 19.806 8.074 -27.287 1.00 56.91 180 THR A C 1
ATOM 1440 O O . THR A 1 180 ? 20.108 8.043 -28.480 1.00 56.91 180 THR A O 1
ATOM 1443 N N . ILE A 1 181 ? 19.566 6.960 -26.586 1.00 56.34 181 ILE A N 1
ATOM 1444 C CA . ILE A 1 181 ? 19.585 5.598 -27.147 1.00 56.34 181 ILE A CA 1
ATOM 1445 C C . ILE A 1 181 ? 18.431 5.387 -28.141 1.00 56.34 181 ILE A C 1
ATOM 1447 O O . ILE A 1 181 ? 18.650 4.803 -29.193 1.00 56.34 181 ILE A O 1
ATOM 1451 N N . LEU A 1 182 ? 17.234 5.910 -27.879 1.00 58.03 182 LEU A N 1
ATOM 1452 C CA . LEU A 1 182 ? 16.062 5.880 -28.759 1.00 58.03 182 LEU A CA 1
ATOM 1453 C C . LEU A 1 182 ? 16.302 6.702 -30.028 1.00 58.03 182 LEU A C 1
ATOM 1455 O O . LEU A 1 182 ? 15.970 6.264 -31.124 1.00 58.03 182 LEU A O 1
ATOM 1459 N N . ASN A 1 183 ? 16.979 7.846 -29.909 1.00 55.50 183 ASN A N 1
ATOM 1460 C CA . ASN A 1 183 ? 17.434 8.624 -31.063 1.00 55.50 183 ASN A CA 1
ATOM 1461 C C . ASN A 1 183 ? 18.541 7.915 -31.866 1.00 55.50 183 ASN A C 1
ATOM 1463 O O . ASN A 1 183 ? 18.631 8.083 -33.088 1.00 55.50 183 ASN A O 1
ATOM 1467 N N . ALA A 1 184 ? 19.397 7.127 -31.208 1.00 52.00 184 ALA A N 1
ATOM 1468 C CA . ALA A 1 184 ? 20.364 6.255 -31.879 1.00 52.00 184 ALA A CA 1
ATOM 1469 C C . ALA A 1 184 ? 19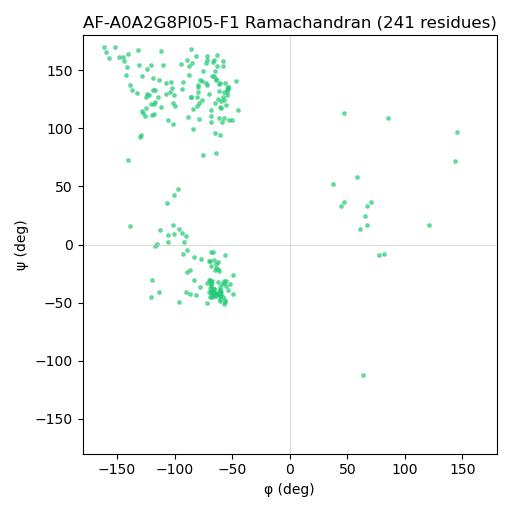.675 5.046 -32.545 1.00 52.00 184 ALA A C 1
ATOM 1471 O O . ALA A 1 184 ? 20.065 4.639 -33.637 1.00 52.00 184 ALA A O 1
ATOM 1472 N N . ASN A 1 185 ? 18.596 4.552 -31.938 1.00 47.62 185 ASN A N 1
ATOM 1473 C CA . ASN A 1 185 ? 17.755 3.449 -32.385 1.00 47.62 185 ASN A CA 1
ATOM 1474 C C . ASN A 1 185 ? 16.471 3.963 -33.061 1.00 47.62 185 ASN A C 1
ATOM 1476 O O . ASN A 1 185 ? 15.399 3.425 -32.821 1.00 47.62 185 ASN A O 1
ATOM 1480 N N . ASN A 1 186 ? 16.538 4.984 -33.916 1.00 54.31 186 ASN A N 1
ATOM 1481 C CA . ASN A 1 186 ? 15.386 5.501 -34.671 1.00 54.31 186 ASN A CA 1
ATOM 1482 C C . ASN A 1 186 ? 15.187 4.703 -35.983 1.00 54.31 186 ASN A C 1
ATOM 1484 O O . ASN A 1 186 ? 16.148 4.643 -36.744 1.00 54.31 186 ASN A O 1
ATOM 1488 N N . PRO A 1 187 ? 13.997 4.145 -36.304 1.00 48.44 187 PRO A N 1
ATOM 1489 C CA . PRO A 1 187 ? 13.772 3.298 -37.493 1.00 48.44 187 PRO A CA 1
ATOM 1490 C C . PRO A 1 187 ? 13.825 4.047 -38.825 1.00 48.44 187 PRO A C 1
ATOM 1492 O O . PRO A 1 187 ? 13.974 3.426 -39.874 1.00 48.44 187 PRO A O 1
ATOM 1495 N N . ASN A 1 188 ? 13.764 5.379 -38.776 1.00 45.94 188 ASN A N 1
ATOM 1496 C CA . ASN A 1 188 ? 13.998 6.272 -39.909 1.00 45.94 188 ASN A CA 1
ATOM 1497 C C . ASN A 1 188 ? 15.482 6.674 -40.062 1.00 45.94 188 ASN A C 1
ATOM 1499 O O . ASN A 1 188 ? 15.843 7.337 -41.033 1.00 45.94 188 ASN A O 1
ATOM 1503 N N . ARG A 1 189 ? 16.367 6.270 -39.137 1.00 46.59 189 ARG A N 1
ATOM 1504 C CA . ARG A 1 189 ? 17.799 6.066 -39.419 1.00 46.59 189 ARG A CA 1
ATOM 1505 C C . ARG A 1 189 ? 17.974 4.625 -39.911 1.00 46.59 189 ARG A C 1
ATOM 1507 O O . ARG A 1 189 ? 17.180 3.775 -39.520 1.00 46.59 189 ARG A O 1
ATOM 1514 N N . PRO A 1 190 ? 19.001 4.301 -40.720 1.00 44.12 190 PRO A N 1
ATOM 1515 C CA . PRO A 1 190 ? 19.305 2.909 -41.024 1.00 44.12 190 PRO A CA 1
ATOM 1516 C C . PRO A 1 190 ? 19.636 2.175 -39.714 1.00 44.12 190 PRO A C 1
ATOM 1518 O O . PRO A 1 190 ? 20.760 2.230 -39.221 1.00 44.12 190 PRO A O 1
ATOM 1521 N N . GLN A 1 191 ? 18.636 1.537 -39.110 1.00 51.84 191 GLN A N 1
ATOM 1522 C CA . GLN A 1 191 ? 18.813 0.661 -37.963 1.00 51.84 191 GLN A CA 1
ATOM 1523 C C . GLN A 1 191 ? 19.406 -0.658 -38.434 1.00 51.84 191 GLN A C 1
ATOM 1525 O O . GLN A 1 191 ? 19.119 -1.130 -39.539 1.00 51.84 191 GLN A O 1
ATOM 1530 N N . ALA A 1 192 ? 20.195 -1.280 -37.558 1.00 48.72 192 ALA A N 1
ATOM 1531 C CA . ALA A 1 192 ? 20.585 -2.672 -37.704 1.00 48.72 192 ALA A CA 1
ATOM 1532 C C . ALA A 1 192 ? 19.317 -3.521 -37.897 1.00 48.72 192 ALA A C 1
ATOM 1534 O O . ALA A 1 192 ? 18.503 -3.685 -36.990 1.00 48.72 192 ALA A O 1
ATOM 1535 N N . ARG A 1 193 ? 19.140 -3.981 -39.136 1.00 45.78 193 ARG A N 1
ATOM 1536 C CA . ARG A 1 193 ? 18.038 -4.819 -39.600 1.00 45.78 193 ARG A CA 1
ATOM 1537 C C . ARG A 1 193 ? 17.953 -6.070 -38.723 1.00 45.78 193 ARG A C 1
ATOM 1539 O O . ARG A 1 193 ? 18.965 -6.739 -38.588 1.00 45.78 193 ARG A O 1
ATOM 1546 N N . GLY A 1 194 ? 16.761 -6.358 -38.193 1.00 46.97 194 GLY A N 1
ATOM 1547 C CA . GLY A 1 194 ? 16.278 -7.681 -37.765 1.00 46.97 194 GLY A CA 1
ATOM 1548 C C . GLY A 1 194 ? 17.211 -8.542 -36.902 1.00 46.97 194 GLY A C 1
ATOM 1549 O O . GLY A 1 194 ? 18.201 -9.072 -37.387 1.00 46.97 194 GLY A O 1
ATOM 1550 N N . GLY A 1 195 ? 16.827 -8.779 -35.642 1.00 61.88 195 GLY A N 1
ATOM 1551 C CA . GLY A 1 195 ? 17.478 -9.779 -34.778 1.00 61.88 195 GLY A CA 1
ATOM 1552 C C . GLY A 1 195 ? 18.076 -9.245 -33.476 1.00 61.88 195 GLY A C 1
ATOM 1553 O O . GLY A 1 195 ? 18.903 -9.924 -32.872 1.00 61.88 195 GLY A O 1
ATOM 1554 N N . SER A 1 196 ? 17.698 -8.042 -33.027 1.00 73.19 196 SER A N 1
ATOM 1555 C CA . SER A 1 196 ? 18.142 -7.561 -31.716 1.00 73.19 196 SER A CA 1
ATOM 1556 C C . SER A 1 196 ? 17.428 -8.339 -30.588 1.00 73.19 196 SER A C 1
ATOM 1558 O O . SER A 1 196 ? 16.216 -8.572 -30.695 1.00 73.19 196 SER A O 1
ATOM 1560 N N . PRO A 1 197 ? 18.138 -8.755 -29.519 1.00 80.62 197 PRO A N 1
ATOM 1561 C CA . PRO A 1 197 ? 17.546 -9.512 -28.409 1.00 80.62 197 PRO A CA 1
ATOM 1562 C C . PRO A 1 197 ? 16.347 -8.817 -27.752 1.00 80.62 197 PRO A C 1
ATOM 1564 O O . PRO A 1 197 ? 15.410 -9.473 -27.308 1.00 80.62 197 PRO A O 1
ATOM 1567 N N . GLU A 1 198 ? 16.344 -7.485 -27.740 1.00 81.25 198 GLU A N 1
ATOM 1568 C CA . GLU A 1 198 ? 15.290 -6.654 -27.156 1.00 81.25 198 GLU A CA 1
ATOM 1569 C C . GLU A 1 198 ? 13.975 -6.774 -27.934 1.00 81.25 198 GLU A C 1
ATOM 1571 O O . GLU A 1 198 ? 12.906 -6.928 -27.346 1.00 81.25 198 GLU A O 1
ATOM 1576 N N . ILE A 1 199 ? 14.056 -6.722 -29.270 1.00 82.44 199 ILE A N 1
ATOM 1577 C CA . ILE A 1 199 ? 12.891 -6.853 -30.151 1.00 82.44 199 ILE A CA 1
ATOM 1578 C C . ILE A 1 199 ? 12.312 -8.262 -30.019 1.00 82.44 199 ILE A C 1
ATOM 1580 O O . ILE A 1 199 ? 11.099 -8.407 -29.869 1.00 82.44 199 ILE A O 1
ATOM 1584 N N . ALA A 1 200 ? 13.171 -9.288 -30.018 1.00 85.69 200 ALA A N 1
ATOM 1585 C CA . ALA A 1 200 ? 12.747 -10.674 -29.830 1.00 85.69 200 ALA A CA 1
ATOM 1586 C C . ALA A 1 200 ? 12.068 -10.882 -28.464 1.00 85.69 200 ALA A C 1
ATOM 1588 O O . ALA A 1 200 ? 11.029 -11.536 -28.383 1.00 85.69 200 ALA A O 1
ATOM 1589 N N . TYR A 1 201 ? 12.611 -10.277 -27.403 1.00 89.12 201 TYR A N 1
ATOM 1590 C CA . TYR A 1 201 ? 12.039 -10.330 -26.060 1.00 89.12 201 TYR A CA 1
ATOM 1591 C C . TYR A 1 201 ? 10.627 -9.729 -25.995 1.00 89.12 201 TYR A C 1
ATOM 1593 O O . TYR A 1 201 ? 9.728 -10.356 -25.429 1.00 89.12 201 TYR A O 1
ATOM 1601 N N . LEU A 1 202 ? 10.420 -8.542 -26.582 1.00 85.50 202 LEU A N 1
ATOM 1602 C CA . LEU A 1 202 ? 9.111 -7.879 -26.584 1.00 85.50 202 LEU A CA 1
ATOM 1603 C C . LEU A 1 202 ? 8.094 -8.641 -27.439 1.00 85.50 202 LEU A C 1
ATOM 1605 O O . LEU A 1 202 ? 6.967 -8.859 -26.995 1.00 85.50 202 LEU A O 1
ATOM 1609 N N . GLN A 1 203 ? 8.499 -9.111 -28.624 1.00 87.12 203 GLN A N 1
ATOM 1610 C CA . GLN A 1 203 ? 7.646 -9.920 -29.501 1.00 87.12 203 GLN A CA 1
ATOM 1611 C C . GLN A 1 203 ? 7.184 -11.210 -28.816 1.00 87.12 203 GLN A C 1
ATOM 1613 O O . GLN A 1 203 ? 5.999 -11.530 -28.866 1.00 87.12 203 GLN A O 1
ATOM 1618 N N . ALA A 1 204 ? 8.085 -11.908 -28.118 1.00 89.50 204 ALA A N 1
ATOM 1619 C CA . ALA A 1 204 ? 7.755 -13.129 -27.381 1.00 89.50 204 ALA A CA 1
ATOM 1620 C C . ALA A 1 204 ? 6.735 -12.908 -26.246 1.00 89.50 204 ALA A C 1
ATOM 1622 O O . ALA A 1 204 ? 6.088 -13.859 -25.817 1.00 89.50 204 ALA A O 1
ATOM 1623 N N . ARG A 1 205 ? 6.581 -11.667 -25.764 1.00 89.75 205 ARG A N 1
ATOM 1624 C CA . ARG A 1 205 ? 5.628 -11.275 -24.710 1.00 89.75 205 ARG A CA 1
ATOM 1625 C C . ARG A 1 205 ? 4.412 -10.510 -25.234 1.00 89.75 205 ARG A C 1
ATOM 1627 O O . ARG A 1 205 ? 3.580 -10.087 -24.441 1.00 89.75 205 ARG A O 1
ATOM 1634 N N . GLY A 1 206 ? 4.307 -10.308 -26.550 1.00 89.88 206 GLY A N 1
ATOM 1635 C CA . GLY A 1 206 ? 3.228 -9.520 -27.151 1.00 89.88 206 GLY A CA 1
ATOM 1636 C C . GLY A 1 206 ? 3.251 -8.035 -26.767 1.00 89.88 206 GLY A C 1
ATOM 1637 O O . GLY A 1 206 ? 2.208 -7.386 -26.792 1.00 89.88 206 GLY A O 1
ATOM 1638 N N . LEU A 1 207 ? 4.415 -7.489 -26.398 1.00 86.31 207 LEU A N 1
ATOM 1639 C CA . LEU A 1 207 ? 4.562 -6.102 -25.949 1.00 86.31 207 LEU A CA 1
ATOM 1640 C C . LEU A 1 207 ? 4.916 -5.173 -27.127 1.00 86.31 207 LEU A C 1
ATOM 1642 O O . LEU A 1 207 ? 5.720 -5.545 -27.987 1.00 86.31 207 LEU A O 1
ATOM 1646 N N . PRO A 1 208 ? 4.344 -3.955 -27.198 1.00 82.88 208 PRO A N 1
ATOM 1647 C CA . PRO A 1 208 ? 4.584 -3.054 -28.318 1.00 82.88 208 PRO A CA 1
ATOM 1648 C C . PRO A 1 208 ? 5.964 -2.390 -28.232 1.00 82.88 208 PRO A C 1
ATOM 1650 O O . PRO A 1 208 ? 6.398 -1.945 -27.171 1.00 82.88 208 PRO A O 1
ATOM 1653 N N . LEU A 1 209 ? 6.634 -2.240 -29.380 1.00 76.88 209 LEU A N 1
ATOM 1654 C CA . LEU A 1 209 ? 7.972 -1.632 -29.467 1.00 76.88 209 LEU A CA 1
ATOM 1655 C C . LEU A 1 209 ? 8.023 -0.174 -28.987 1.00 76.88 209 LEU A C 1
ATOM 1657 O O . LEU A 1 209 ? 9.086 0.294 -28.593 1.00 76.88 209 LEU A O 1
ATOM 1661 N N . SER A 1 210 ? 6.890 0.534 -28.988 1.00 78.81 210 SER A N 1
ATOM 1662 C CA . SER A 1 210 ? 6.779 1.906 -28.474 1.00 78.81 210 SER A CA 1
ATOM 1663 C C . SER A 1 210 ? 7.095 2.031 -26.980 1.00 78.81 210 SER A C 1
ATOM 1665 O O . SER A 1 210 ? 7.310 3.140 -26.500 1.00 78.81 210 SER A O 1
ATOM 1667 N N . ARG A 1 211 ? 7.120 0.913 -26.248 1.00 78.62 211 ARG A N 1
ATOM 1668 C CA . ARG A 1 211 ? 7.413 0.855 -24.812 1.00 78.62 211 ARG A CA 1
ATOM 1669 C C . ARG A 1 211 ? 8.899 0.756 -24.503 1.00 78.62 211 ARG A C 1
ATOM 1671 O O . ARG A 1 211 ? 9.314 1.109 -23.404 1.00 78.62 211 ARG A O 1
ATOM 1678 N N . LEU A 1 212 ? 9.707 0.288 -25.456 1.00 79.88 212 LEU A N 1
ATOM 1679 C CA . LEU A 1 212 ? 11.119 0.021 -25.218 1.00 79.88 212 LEU A CA 1
ATOM 1680 C C . LEU A 1 212 ? 11.839 1.303 -24.777 1.00 79.88 212 LEU A C 1
ATOM 1682 O O . LEU A 1 212 ? 11.813 2.307 -25.479 1.00 79.88 212 LEU A O 1
ATOM 1686 N N . GLY A 1 213 ? 12.489 1.265 -23.617 1.00 78.69 213 GLY A N 1
ATOM 1687 C CA . GLY A 1 213 ? 13.217 2.383 -23.020 1.00 78.69 213 GLY A CA 1
ATOM 1688 C C . GLY A 1 213 ? 12.345 3.559 -22.575 1.00 78.69 213 GLY A C 1
ATOM 1689 O O . GLY A 1 213 ? 12.879 4.653 -22.394 1.00 78.69 213 GLY A O 1
ATOM 1690 N N . PHE A 1 214 ? 11.031 3.372 -22.436 1.00 80.56 214 PHE A N 1
ATOM 1691 C CA . PHE A 1 214 ? 10.100 4.455 -22.143 1.00 80.56 214 PHE A CA 1
ATOM 1692 C C . PHE A 1 214 ? 9.121 4.097 -21.018 1.00 80.56 214 PHE A C 1
ATOM 1694 O O . PHE A 1 214 ? 8.451 3.066 -21.067 1.00 80.56 214 PHE A O 1
ATOM 1701 N N . TRP A 1 215 ? 9.004 5.000 -20.046 1.00 86.31 215 TRP A N 1
ATOM 1702 C CA . TRP A 1 215 ? 7.918 5.048 -19.067 1.00 86.31 215 TRP A CA 1
ATOM 1703 C C . TRP A 1 215 ? 7.164 6.366 -19.213 1.00 86.31 215 TRP A C 1
ATOM 1705 O O . TRP A 1 215 ? 7.777 7.406 -19.476 1.00 86.31 215 TRP A O 1
ATOM 1715 N N . THR A 1 216 ? 5.844 6.332 -19.034 1.00 87.00 216 THR A N 1
ATOM 1716 C CA . THR A 1 216 ? 5.034 7.553 -18.954 1.00 87.00 216 THR A CA 1
ATOM 1717 C C . THR A 1 216 ? 5.287 8.278 -17.624 1.00 87.00 216 THR A C 1
ATOM 1719 O O . THR A 1 216 ? 5.800 7.669 -16.681 1.00 87.00 216 THR A O 1
ATOM 1722 N N . PRO A 1 217 ? 4.926 9.569 -17.502 1.00 87.75 217 PRO A N 1
ATOM 1723 C CA . PRO A 1 217 ? 4.996 10.274 -16.223 1.00 87.75 217 PRO A CA 1
ATOM 1724 C C . PRO A 1 217 ? 4.252 9.547 -15.093 1.00 87.75 217 PRO A C 1
ATOM 1726 O O . PRO A 1 217 ? 4.759 9.467 -13.980 1.00 87.75 217 PRO A O 1
ATOM 1729 N N . GLU A 1 218 ? 3.091 8.963 -15.384 1.00 92.06 218 GLU A N 1
ATOM 1730 C CA . GLU A 1 218 ? 2.288 8.217 -14.411 1.00 92.06 218 GLU A CA 1
ATOM 1731 C C . GLU A 1 218 ? 3.001 6.943 -13.940 1.00 92.06 218 GLU A C 1
ATOM 1733 O O . GLU A 1 218 ? 3.012 6.640 -12.751 1.00 92.06 218 GLU A O 1
ATOM 1738 N N . GLU A 1 219 ? 3.645 6.209 -14.850 1.00 93.00 219 GLU A N 1
ATOM 1739 C CA . GLU A 1 219 ? 4.412 5.005 -14.510 1.00 93.00 219 GLU A CA 1
ATOM 1740 C C . GLU A 1 219 ? 5.658 5.332 -13.688 1.00 93.00 219 GLU A C 1
ATOM 1742 O O . GLU A 1 219 ? 5.987 4.608 -12.749 1.00 93.00 219 GLU A O 1
ATOM 1747 N N . VAL A 1 220 ? 6.327 6.447 -13.997 1.00 91.25 220 VAL A N 1
ATOM 1748 C CA . VAL A 1 220 ? 7.430 6.956 -13.172 1.00 91.25 220 VAL A CA 1
ATOM 1749 C C . VAL A 1 220 ? 6.943 7.249 -11.757 1.00 91.25 220 VAL A C 1
ATOM 1751 O O . VAL A 1 220 ? 7.645 6.916 -10.803 1.00 91.25 220 VAL A O 1
ATOM 1754 N N . GLU A 1 221 ? 5.747 7.818 -11.601 1.00 93.25 221 GLU A N 1
ATOM 1755 C CA . GLU A 1 221 ? 5.180 8.064 -10.277 1.00 93.25 221 GLU A CA 1
ATOM 1756 C C . GLU A 1 221 ? 4.796 6.774 -9.548 1.00 93.25 221 GLU A C 1
ATOM 1758 O O . GLU A 1 221 ? 5.100 6.664 -8.366 1.00 93.25 221 GLU A O 1
ATOM 1763 N N . ILE A 1 222 ? 4.267 5.748 -10.226 1.00 95.69 222 ILE A N 1
ATOM 1764 C CA . ILE A 1 222 ? 4.054 4.422 -9.610 1.00 95.69 222 ILE A CA 1
ATOM 1765 C C . ILE A 1 222 ? 5.372 3.867 -9.050 1.00 95.69 222 ILE A C 1
ATOM 1767 O O . ILE A 1 222 ? 5.436 3.463 -7.886 1.00 95.69 222 ILE A O 1
ATOM 1771 N N . VAL A 1 223 ? 6.443 3.884 -9.852 1.00 95.12 223 VAL A N 1
ATOM 1772 C CA . VAL A 1 223 ? 7.769 3.403 -9.431 1.00 95.12 223 VAL A CA 1
ATOM 1773 C C . VAL A 1 223 ? 8.315 4.252 -8.283 1.00 95.12 223 VAL A C 1
ATOM 1775 O O . VAL A 1 223 ? 8.833 3.704 -7.311 1.00 95.12 223 VAL A O 1
ATOM 1778 N N . ARG A 1 224 ? 8.164 5.581 -8.344 1.00 94.38 224 ARG A N 1
ATOM 1779 C CA . ARG A 1 224 ? 8.573 6.496 -7.270 1.00 94.38 224 ARG A CA 1
ATOM 1780 C C . ARG A 1 224 ? 7.830 6.196 -5.974 1.00 94.38 224 ARG A C 1
ATOM 1782 O O . ARG A 1 224 ? 8.475 6.081 -4.936 1.00 94.38 224 ARG A O 1
ATOM 1789 N N . THR A 1 225 ? 6.506 6.047 -6.023 1.00 95.50 225 THR A N 1
ATOM 1790 C CA . THR A 1 225 ? 5.683 5.717 -4.856 1.00 95.50 225 THR A CA 1
ATOM 1791 C C . THR A 1 225 ? 6.070 4.360 -4.279 1.00 95.50 225 THR A C 1
ATOM 1793 O O . THR A 1 225 ? 6.169 4.225 -3.065 1.00 95.50 225 THR A O 1
ATOM 1796 N N . TRP A 1 226 ? 6.330 3.350 -5.114 1.00 96.94 226 TRP A N 1
ATOM 1797 C CA . TRP A 1 226 ? 6.848 2.058 -4.654 1.00 96.94 226 TRP A CA 1
ATOM 1798 C C . TRP A 1 226 ? 8.201 2.176 -3.946 1.00 96.94 226 TRP A C 1
ATOM 1800 O O . TRP A 1 226 ? 8.369 1.605 -2.878 1.00 96.94 226 TRP A O 1
ATOM 1810 N N . ILE A 1 227 ? 9.145 2.952 -4.484 1.00 95.69 227 ILE A N 1
ATOM 1811 C CA . ILE A 1 227 ? 10.470 3.136 -3.871 1.00 95.69 227 ILE A CA 1
ATOM 1812 C C . ILE A 1 227 ? 10.366 3.743 -2.468 1.00 95.69 227 ILE A C 1
ATOM 1814 O O . ILE A 1 227 ? 11.111 3.349 -1.568 1.00 95.69 227 ILE A O 1
ATOM 1818 N N . VAL A 1 228 ? 9.485 4.732 -2.289 1.00 94.44 228 VAL A N 1
ATOM 1819 C CA . VAL A 1 228 ? 9.380 5.469 -1.021 1.00 94.44 228 VAL A CA 1
ATOM 1820 C C . VAL A 1 228 ? 8.514 4.768 0.017 1.00 94.44 228 VAL A C 1
ATOM 1822 O O . VAL A 1 228 ? 8.769 4.927 1.208 1.00 94.44 228 VAL A O 1
ATOM 1825 N N . GLN A 1 229 ? 7.502 4.010 -0.408 1.00 93.62 229 GLN A N 1
ATOM 1826 C CA . GLN A 1 229 ? 6.644 3.276 0.516 1.00 93.62 229 GLN A CA 1
ATOM 1827 C C . GLN A 1 229 ? 7.353 2.012 1.012 1.00 93.62 229 GLN A C 1
ATOM 1829 O O . GLN A 1 229 ? 8.033 1.340 0.240 1.00 93.62 229 GLN A O 1
ATOM 1834 N N . ASP A 1 230 ? 7.164 1.686 2.290 1.00 89.38 230 ASP A N 1
ATOM 1835 C CA . ASP A 1 230 ? 7.384 0.358 2.886 1.00 89.38 230 ASP A CA 1
ATOM 1836 C C . ASP A 1 230 ? 8.685 -0.359 2.483 1.00 89.38 230 ASP A C 1
ATOM 1838 O O . ASP A 1 230 ? 8.742 -1.581 2.378 1.00 89.38 230 ASP A O 1
ATOM 1842 N N . GLY A 1 231 ? 9.754 0.402 2.242 1.00 89.88 231 GLY A N 1
ATOM 1843 C CA . GLY A 1 231 ? 11.049 -0.158 1.879 1.00 89.88 231 GLY A CA 1
ATOM 1844 C C . GLY A 1 231 ? 11.091 -0.846 0.507 1.00 89.88 231 GLY A C 1
ATOM 1845 O O . GLY A 1 231 ? 11.858 -1.794 0.353 1.00 89.88 231 GLY A O 1
ATOM 1846 N N . ALA A 1 232 ? 10.329 -0.362 -0.483 1.00 93.94 232 ALA A N 1
ATOM 1847 C CA . ALA A 1 232 ? 10.249 -0.949 -1.824 1.00 93.94 232 ALA A CA 1
ATOM 1848 C C . ALA A 1 232 ? 9.785 -2.421 -1.795 1.00 93.94 232 ALA A C 1
ATOM 1850 O O . ALA A 1 232 ? 10.479 -3.312 -2.289 1.00 93.94 232 ALA A O 1
ATOM 1851 N N . PRO A 1 233 ? 8.599 -2.700 -1.226 1.00 94.38 233 PRO A N 1
ATOM 1852 C CA . PRO A 1 233 ? 8.163 -4.050 -0.887 1.00 94.38 233 PRO A CA 1
ATOM 1853 C C . PRO A 1 233 ? 8.083 -4.959 -2.117 1.00 94.38 233 PRO A C 1
ATOM 1855 O O . PRO A 1 233 ? 7.616 -4.561 -3.193 1.00 94.38 233 PRO A O 1
ATOM 1858 N N . ARG A 1 234 ? 8.523 -6.212 -1.959 1.00 94.75 234 ARG A N 1
ATOM 1859 C CA . ARG A 1 234 ? 8.545 -7.188 -3.057 1.00 94.75 234 ARG A CA 1
ATOM 1860 C C . ARG A 1 234 ? 7.143 -7.664 -3.445 1.00 94.75 234 ARG A C 1
ATOM 1862 O O . ARG A 1 234 ? 6.804 -7.654 -4.626 1.00 94.75 234 ARG A O 1
ATOM 1869 N N . SER A 1 235 ? 6.347 -8.077 -2.466 1.00 91.62 235 SER A N 1
ATOM 1870 C CA . SER A 1 235 ? 5.024 -8.684 -2.644 1.00 91.62 235 SER A CA 1
ATOM 1871 C C . SER A 1 235 ? 4.052 -8.179 -1.578 1.00 91.62 235 SER A C 1
ATOM 1873 O O . SER A 1 235 ? 4.477 -7.601 -0.580 1.00 91.62 235 SER A O 1
ATOM 1875 N N . SER A 1 236 ? 2.748 -8.374 -1.792 1.00 85.50 236 SER A N 1
ATOM 1876 C CA . SER A 1 236 ? 1.730 -8.086 -0.774 1.00 85.50 236 SER A CA 1
ATOM 1877 C C . SER A 1 236 ? 1.483 -9.311 0.105 1.00 85.50 236 SER A C 1
ATOM 1879 O O . SER A 1 236 ? 1.702 -10.447 -0.329 1.00 85.50 236 SER A O 1
ATOM 1881 N N . ALA A 1 237 ? 0.931 -9.112 1.306 1.00 78.75 237 ALA A N 1
ATOM 1882 C CA . ALA A 1 237 ? 0.511 -10.226 2.161 1.00 78.75 237 ALA A CA 1
ATOM 1883 C C . ALA A 1 237 ? -0.501 -11.155 1.465 1.00 78.75 237 ALA A C 1
ATOM 1885 O O . ALA A 1 237 ? -0.481 -12.369 1.667 1.00 78.75 237 ALA A O 1
ATOM 1886 N N . ARG A 1 238 ? -1.346 -10.623 0.571 1.00 72.00 238 ARG A N 1
ATOM 1887 C CA . ARG A 1 238 ? -2.337 -11.418 -0.170 1.00 72.00 238 ARG A CA 1
ATOM 1888 C C . ARG A 1 238 ? -1.696 -12.378 -1.171 1.00 72.00 238 ARG A C 1
ATOM 1890 O O . ARG A 1 238 ? -2.208 -13.475 -1.365 1.00 72.00 238 ARG A O 1
ATOM 1897 N N . ALA A 1 239 ? -0.577 -11.985 -1.781 1.00 68.50 239 ALA A N 1
ATOM 1898 C CA . ALA A 1 239 ? 0.192 -12.865 -2.659 1.00 68.50 239 ALA A CA 1
ATOM 1899 C C . ALA A 1 239 ? 0.886 -13.994 -1.875 1.00 68.50 239 ALA A C 1
ATOM 1901 O O . ALA A 1 239 ? 1.049 -15.091 -2.398 1.00 68.50 239 ALA A O 1
ATOM 1902 N N . GLN A 1 240 ? 1.253 -13.745 -0.615 1.00 60.47 240 GLN A N 1
ATOM 1903 C CA . GLN A 1 240 ? 1.893 -14.738 0.254 1.00 60.47 240 GLN A CA 1
ATOM 1904 C C . GLN A 1 240 ? 0.886 -15.744 0.835 1.00 60.47 240 GLN A C 1
ATOM 1906 O O . GLN A 1 240 ? 1.202 -16.923 0.935 1.00 60.47 240 GLN A O 1
ATOM 1911 N N . ALA A 1 241 ? -0.332 -15.302 1.169 1.00 61.59 241 ALA A N 1
ATOM 1912 C CA . ALA A 1 241 ? -1.393 -16.158 1.713 1.00 61.59 241 ALA A CA 1
ATOM 1913 C C . ALA A 1 241 ? -2.100 -17.042 0.662 1.00 61.59 241 ALA A C 1
ATOM 1915 O O . ALA A 1 241 ? -2.879 -17.921 1.022 1.00 61.59 241 ALA A O 1
ATOM 1916 N N . GLY A 1 242 ? -1.877 -16.779 -0.631 1.00 53.84 242 GLY A N 1
ATOM 1917 C CA . GLY A 1 242 ? -2.477 -17.504 -1.756 1.00 53.84 242 GLY A CA 1
ATOM 1918 C C . GLY A 1 242 ? -1.641 -18.661 -2.319 1.00 53.84 242 GLY A C 1
ATOM 1919 O O . GLY A 1 242 ? -2.004 -19.165 -3.381 1.00 53.84 242 GLY A O 1
ATOM 1920 N N . ASN A 1 243 ? -0.550 -19.049 -1.645 1.00 40.34 243 ASN A N 1
ATOM 1921 C CA . ASN A 1 243 ? 0.299 -20.199 -1.990 1.00 40.34 243 ASN A CA 1
ATOM 1922 C C . ASN A 1 243 ? 0.083 -21.373 -1.035 1.00 40.34 243 ASN A C 1
ATOM 1924 O O . ASN A 1 243 ? 0.151 -21.147 0.193 1.00 40.34 243 ASN A O 1
#

pLDDT: mean 83.79, std 18.68, range [33.66, 98.62]

Sequence (243 aa):
MGLVVLAVVFWAVQPHLQVESQSNAPLQWVSSQPAPEQQDVFVDGVLRLQFDRPLDPNLQRLAVQLEPPAAVIFDVQGDELLLKPRDPLRFSTDYTLTIAPQEGLPLEQTIQLRFRTEPQFTYERDIKPLLEASCVGCHQPAGRQRTQLLDSYEAVLAYVKPGDPNSELIDPRWTRRHATILNANNPNRPQARGGSPEIAYLQARGLPLSRLGFWTPEEVEIVRTWIVQDGAPRSSARAQAGN

Mean predicted aligned error: 10.23 Å

Nearest PDB structures (foldseek):
  4z7a-assembly1_A  TM=6.707E-01  e=1.390E-04  Mycobacterium tuberculosis H37Ra
  4zfq-assembly1_A  TM=6.790E-01  e=2.516E-04  Mycobacterium tuberculosis CDC1551
  6d5a-assembly1_A  TM=6.756E-01  e=7.320E-04  Mycobacterium tuberculosis H37Rv
  6bqm-assembly1_A  TM=4.356E-01  e=3.943E-01  Vibrio cholerae O395
  7kek-assembly1_C  TM=5.108E-01  e=4.232E+00  Tetrahymena thermophila

Secondary structure (DSSP, 8-state):
---------------------GGGSPB-EEEEESPTTEEEE-TTPPEEEEESS---TT------EEES---EEEEEETTEEEEEESSPPPTT-EEEEEE--BTTB-BSS-EEEEEEEPPS--IIIIIHHHHIIIIITTSSTTSTTTTS--SSHHHHHTT--TT-TT-GGG-HHHHHHHHHHHHHT-TTS----S--HHHHHHHHTT--GGGTT---HHHHHHHHHHHHSTTS-SS-HHHHHT-